Protein AF-A0A8T2PSH5-F1 (afdb_monomer)

Nearest PDB structures (foldseek):
  8de6-assembly1_G  TM=7.123E-01  e=1.899E-10  Homo sapiens
  5fmw-assembly1_A  TM=7.550E-01  e=4.663E-10  Homo sapiens
  8b0h-assembly1_H  TM=7.395E-01  e=8.857E-10  Homo sapiens
  8b0g-assembly1_J  TM=7.488E-01  e=1.302E-09  Homo sapiens
  7nyd-assembly1_G  TM=7.443E-01  e=2.997E-09  Homo sapiens

Radius of gyration: 23.74 Å; Cα contacts (8 Å, |Δi|>4): 280; chains: 1; bounding box: 62×51×56 Å

pLDDT: mean 77.43, std 24.75, range [22.19, 97.19]

Foldseek 3Di:
DDDPDDDQDQDPDPDDPDDPDDDDDDDDDDDDDDDDDDPPDDPVDDPRPFGAGDDDAFDPVLSVQQRCCCGPPVDGDPVSVVVRVVRCVVTPDDPDDDDDDPLVVQDPPDVPSVVSSVVSVVVVVVVCLQQPQLVDFAAPLQWDWGRDPNDIATHEDPQFDDRRSPHGPDPVCVVSNVVRAAAWDKHGKDPWDPQDPQKIKIFIDTHQPPHDPHYYPDDRMDMDGD

Solvent-accessible surface area (backbone atoms only — not comparable to full-atom values): 14186 Å² total; per-residue (Å²): 135,85,81,85,80,81,82,83,59,83,54,87,53,84,74,75,88,67,88,82,73,78,95,69,93,79,82,93,73,92,77,81,84,81,82,83,86,83,88,82,71,90,71,92,74,63,93,68,88,68,64,59,73,69,77,78,53,26,41,71,67,42,40,49,55,47,36,55,39,34,54,76,64,74,55,82,54,69,66,57,51,52,58,27,60,68,29,31,84,83,28,67,61,88,88,77,79,87,86,74,69,74,53,72,72,60,51,82,88,42,88,62,31,68,64,50,32,54,51,46,52,52,53,50,53,51,50,52,64,71,64,37,51,30,83,43,76,42,16,35,58,48,17,46,62,38,56,55,99,90,41,76,44,40,49,47,45,93,61,33,32,65,80,39,16,78,36,66,71,47,85,89,50,59,69,53,67,77,65,38,56,36,41,24,29,53,34,57,68,48,74,70,48,74,75,52,98,53,29,28,43,32,42,38,51,71,37,37,71,98,46,84,83,33,48,55,90,77,77,52,63,48,75,48,80,98

Mean predicted aligned error: 12.9 Å

InterPro domains:
  IPR000884 Thrombospondin type-1 (TSP1) repeat [PS50092] (183-226)
  IPR001862 Membrane attack complex component/perforin/complement C9 [PR00764] (83-102)
  IPR001862 Membrane attack complex component/perforin/complement C9 [PR00764] (113-132)
  IPR001862 Membrane attack complex component/perforin/complement C9 [PR00764] (136-156)
  IPR036383 Thrombospondin type-1 repeat superfamily [SSF82895] (184-226)

Structure (mmCIF, N/CA/C/O backbone):
data_AF-A0A8T2PSH5-F1
#
_entry.id   AF-A0A8T2PSH5-F1
#
loop_
_atom_site.group_PDB
_atom_site.id
_atom_site.type_symbol
_atom_site.label_atom_id
_atom_site.label_alt_id
_atom_site.label_comp_id
_atom_site.label_asym_id
_atom_site.label_entity_id
_atom_site.label_seq_id
_atom_site.pdbx_PDB_ins_code
_atom_site.Cartn_x
_atom_site.Cartn_y
_atom_site.Cartn_z
_atom_site.occupancy
_atom_site.B_iso_or_equiv
_atom_site.auth_seq_id
_atom_site.auth_comp_id
_atom_site.auth_asym_id
_atom_site.auth_atom_id
_atom_site.pdbx_PDB_model_num
ATOM 1 N N . MET A 1 1 ? -18.856 -25.476 -10.461 1.00 31.61 1 MET A N 1
ATOM 2 C CA . MET A 1 1 ? -17.604 -25.520 -11.242 1.00 31.61 1 MET A CA 1
ATOM 3 C C . MET A 1 1 ? -16.916 -24.195 -11.000 1.00 31.61 1 MET A C 1
ATOM 5 O O . MET A 1 1 ? -17.282 -23.210 -11.623 1.00 31.61 1 MET A O 1
ATOM 9 N N . GLU A 1 2 ? -16.045 -24.145 -9.996 1.00 29.17 2 GLU A N 1
ATOM 10 C CA . GLU A 1 2 ? -15.257 -22.950 -9.698 1.00 29.17 2 GLU A CA 1
ATOM 11 C C . GLU A 1 2 ? -14.111 -22.879 -10.703 1.00 29.17 2 GLU A C 1
ATOM 13 O O . GLU A 1 2 ? -13.304 -23.798 -10.828 1.00 29.17 2 GLU A O 1
ATOM 18 N N . THR A 1 3 ? -14.098 -21.816 -11.495 1.00 24.64 3 THR A N 1
ATOM 19 C CA . THR A 1 3 ? -13.016 -21.503 -12.421 1.00 24.64 3 THR A CA 1
ATOM 20 C C . THR A 1 3 ? -11.824 -20.986 -11.627 1.00 24.64 3 THR A C 1
ATOM 22 O O . THR A 1 3 ? -11.850 -19.861 -11.136 1.00 24.64 3 THR A O 1
ATOM 25 N N . THR A 1 4 ? -10.772 -21.796 -11.512 1.00 30.09 4 THR A N 1
ATOM 26 C CA . THR A 1 4 ? -9.470 -21.362 -10.997 1.00 30.09 4 THR A CA 1
ATOM 27 C C . THR A 1 4 ? -8.804 -20.456 -12.032 1.00 30.09 4 THR A C 1
ATOM 29 O O . THR A 1 4 ? -8.180 -20.925 -12.982 1.00 30.09 4 THR A O 1
ATOM 32 N N . THR A 1 5 ? -8.956 -19.144 -11.883 1.00 29.62 5 THR A N 1
ATOM 33 C CA . THR A 1 5 ? -8.171 -18.156 -12.631 1.00 29.62 5 THR A CA 1
ATOM 34 C C . THR A 1 5 ? -6.779 -18.049 -12.016 1.00 29.62 5 THR A C 1
ATOM 36 O O . THR A 1 5 ? -6.631 -17.684 -10.853 1.00 29.62 5 THR A O 1
ATOM 39 N N . VAL A 1 6 ? -5.756 -18.394 -12.799 1.00 34.94 6 VAL A N 1
ATOM 40 C CA . VAL A 1 6 ? -4.342 -18.241 -12.440 1.00 34.94 6 VAL A CA 1
ATOM 41 C C . VAL A 1 6 ? -3.872 -16.899 -12.983 1.00 34.94 6 VAL A C 1
ATOM 43 O O . VAL A 1 6 ? -3.812 -16.714 -14.197 1.00 34.94 6 VAL A O 1
ATOM 46 N N . GLU A 1 7 ? -3.557 -15.956 -12.101 1.00 32.75 7 GLU A N 1
ATOM 47 C CA . GLU A 1 7 ? -3.031 -14.653 -12.500 1.00 32.75 7 GLU A CA 1
ATOM 48 C C . GLU A 1 7 ? -1.497 -14.690 -12.451 1.00 32.75 7 GLU A C 1
ATOM 50 O O . GLU A 1 7 ? -0.887 -14.726 -11.382 1.00 32.75 7 GLU A O 1
ATOM 55 N N . ILE A 1 8 ? -0.854 -14.718 -13.620 1.00 36.84 8 ILE A N 1
ATOM 56 C CA . ILE A 1 8 ? 0.592 -14.501 -13.731 1.00 36.84 8 ILE A CA 1
ATOM 57 C C . ILE A 1 8 ? 0.796 -13.002 -13.907 1.00 36.84 8 ILE A C 1
ATOM 59 O O . ILE A 1 8 ? 0.695 -12.472 -15.013 1.00 36.84 8 ILE A O 1
ATOM 63 N N . SER A 1 9 ? 1.078 -12.304 -12.812 1.00 29.78 9 SER A N 1
ATOM 64 C CA . SER A 1 9 ? 1.466 -10.899 -12.888 1.00 29.78 9 SER A CA 1
ATOM 65 C C . SER A 1 9 ? 2.958 -10.811 -13.222 1.00 29.78 9 SER A C 1
ATOM 67 O O . SER A 1 9 ? 3.818 -10.918 -12.348 1.00 29.78 9 SER A O 1
ATOM 69 N N . LEU A 1 10 ? 3.283 -10.632 -14.505 1.00 29.62 10 LEU A N 1
ATOM 70 C CA . LEU A 1 10 ? 4.614 -10.189 -14.920 1.00 29.62 10 LEU A CA 1
ATOM 71 C C . LEU A 1 10 ? 4.729 -8.693 -14.615 1.00 29.62 10 LEU A C 1
ATOM 73 O O . LEU A 1 10 ? 4.453 -7.842 -15.459 1.00 29.62 10 LEU A O 1
ATOM 77 N N . MET A 1 11 ? 5.105 -8.355 -13.384 1.00 25.30 11 MET A N 1
ATOM 78 C CA . MET A 1 11 ? 5.463 -6.981 -13.056 1.00 25.30 11 MET A CA 1
ATOM 79 C C . MET A 1 11 ? 6.858 -6.681 -13.611 1.00 25.30 11 MET A C 1
ATOM 81 O O . MET A 1 11 ? 7.847 -7.266 -13.182 1.00 25.30 11 MET A O 1
ATOM 85 N N . LYS A 1 12 ? 6.955 -5.718 -14.536 1.00 28.66 12 LYS A N 1
ATOM 86 C CA . LYS A 1 12 ? 8.223 -5.034 -14.822 1.00 28.66 12 LYS A CA 1
ATOM 87 C C . LYS A 1 12 ? 8.563 -4.146 -13.624 1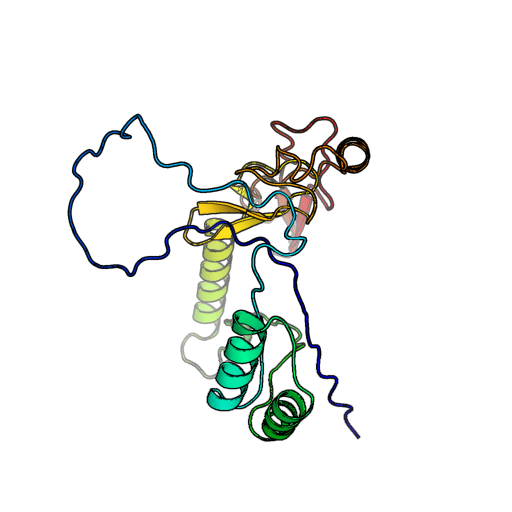.00 28.66 12 LYS A C 1
ATOM 89 O O . LYS A 1 12 ? 8.221 -2.966 -13.605 1.00 28.66 12 LYS A O 1
ATOM 94 N N . MET A 1 13 ? 9.188 -4.719 -12.603 1.00 25.02 13 MET A N 1
ATOM 95 C CA . MET A 1 13 ? 9.777 -3.948 -11.511 1.00 25.02 13 MET A CA 1
ATOM 96 C C . MET A 1 13 ? 11.199 -3.566 -11.905 1.00 25.02 13 MET A C 1
ATOM 98 O O . MET A 1 13 ? 12.044 -4.432 -12.092 1.00 25.02 13 MET A O 1
ATOM 102 N N . SER A 1 14 ? 11.478 -2.266 -12.009 1.00 29.25 14 SER A N 1
ATOM 103 C CA . SER A 1 14 ? 12.853 -1.793 -11.845 1.00 29.25 14 SER A CA 1
ATOM 104 C C . SER A 1 14 ? 13.143 -1.835 -10.354 1.00 29.25 14 SER A C 1
ATOM 106 O O . SER A 1 14 ? 12.721 -0.941 -9.623 1.00 29.25 14 SER A O 1
ATOM 108 N N . VAL A 1 15 ? 13.783 -2.902 -9.889 1.00 30.30 15 VAL A N 1
ATOM 109 C CA . VAL A 1 15 ? 14.272 -2.954 -8.516 1.00 30.30 15 VAL A CA 1
ATOM 110 C C . VAL A 1 15 ? 15.521 -2.081 -8.460 1.00 30.30 15 VAL A C 1
ATOM 112 O O . VAL A 1 15 ? 16.515 -2.333 -9.133 1.00 30.30 15 VAL A O 1
ATOM 115 N N . MET A 1 16 ? 15.457 -1.000 -7.683 1.00 29.41 16 MET A N 1
ATOM 116 C CA . MET A 1 16 ? 16.672 -0.387 -7.160 1.00 29.41 16 MET A CA 1
ATOM 117 C C . M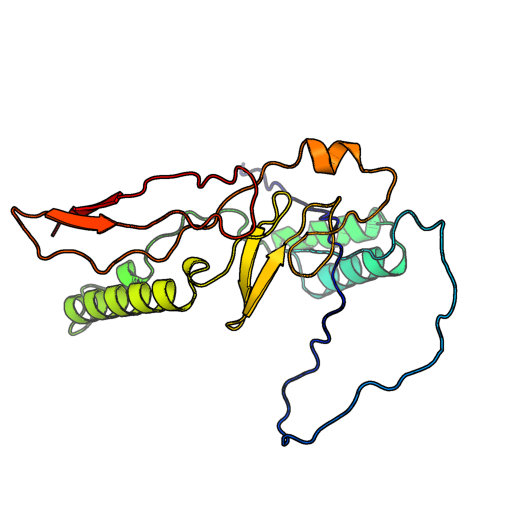ET A 1 16 ? 17.337 -1.446 -6.290 1.00 29.41 16 MET A C 1
ATOM 119 O O . MET A 1 16 ? 16.727 -1.931 -5.339 1.00 29.41 16 MET A O 1
ATOM 123 N N . LYS A 1 17 ? 18.572 -1.811 -6.628 1.00 25.55 17 LYS A N 1
ATOM 124 C CA . LYS A 1 17 ? 19.430 -2.663 -5.811 1.00 25.55 17 LYS A CA 1
ATOM 125 C C . LYS A 1 17 ? 19.714 -1.937 -4.490 1.00 25.55 17 LYS A C 1
ATOM 127 O O . LYS A 1 17 ? 20.722 -1.250 -4.364 1.00 25.55 17 LYS A O 1
ATOM 132 N N . SER A 1 18 ? 18.804 -2.020 -3.521 1.00 29.33 18 SER A N 1
ATOM 133 C CA . SER A 1 18 ? 19.144 -1.768 -2.128 1.00 29.33 18 SER A CA 1
ATOM 134 C C . SER A 1 18 ? 19.703 -3.070 -1.572 1.00 29.33 18 SER A C 1
ATOM 136 O O . SER A 1 18 ? 19.084 -4.130 -1.659 1.00 29.33 18 SER A O 1
ATOM 138 N N . HIS A 1 19 ? 20.932 -2.999 -1.073 1.00 28.28 19 HIS A N 1
ATOM 139 C CA . HIS A 1 19 ? 21.548 -4.072 -0.312 1.00 28.28 19 HIS A CA 1
ATOM 140 C C . HIS A 1 19 ? 20.625 -4.446 0.855 1.00 28.28 19 HIS A C 1
ATOM 142 O O . HIS A 1 19 ? 20.525 -3.708 1.831 1.00 28.28 19 HIS A O 1
ATOM 148 N N . VAL A 1 20 ? 19.947 -5.587 0.749 1.00 28.39 20 VAL A N 1
ATOM 149 C CA . VAL A 1 20 ? 19.346 -6.276 1.893 1.00 28.39 20 VAL A CA 1
ATOM 150 C C . VAL A 1 20 ? 20.314 -7.387 2.265 1.00 28.39 20 VAL A C 1
ATOM 152 O O . VAL A 1 20 ? 20.109 -8.551 1.929 1.00 28.39 20 VAL A O 1
ATOM 155 N N . ASP A 1 21 ? 21.410 -7.000 2.912 1.00 28.38 21 ASP A N 1
ATOM 156 C CA . ASP A 1 21 ? 22.242 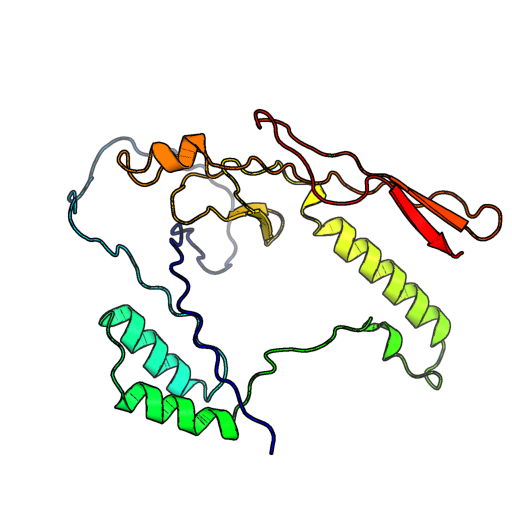-7.957 3.626 1.00 28.38 21 ASP A CA 1
ATOM 157 C C . ASP A 1 21 ? 21.649 -8.201 5.014 1.00 28.38 21 ASP A C 1
ATOM 159 O O . ASP A 1 21 ? 21.118 -7.310 5.680 1.00 28.38 21 ASP A O 1
ATOM 163 N N . HIS A 1 22 ? 21.685 -9.477 5.382 1.00 30.16 22 HIS A N 1
ATOM 164 C CA . HIS A 1 22 ? 21.173 -10.041 6.616 1.00 30.16 22 HIS A CA 1
ATOM 165 C C . HIS A 1 22 ? 21.586 -9.246 7.859 1.00 30.16 22 HIS A C 1
ATOM 167 O O . HIS A 1 22 ? 22.721 -8.800 8.010 1.00 30.16 22 HIS A O 1
ATOM 173 N N . ALA A 1 23 ? 20.644 -9.163 8.794 1.00 27.44 23 ALA A N 1
ATOM 174 C CA . ALA A 1 23 ? 20.876 -8.692 10.142 1.00 27.44 23 ALA A CA 1
ATOM 175 C C . ALA A 1 23 ? 21.906 -9.575 10.868 1.00 27.44 23 ALA A C 1
ATOM 177 O O . ALA A 1 23 ? 21.560 -10.629 11.391 1.00 27.44 23 ALA A O 1
ATOM 178 N N . GLU A 1 24 ? 23.135 -9.085 11.000 1.00 25.83 24 GLU A N 1
ATOM 179 C CA . GLU A 1 24 ? 23.979 -9.369 12.158 1.00 25.83 24 GLU A CA 1
ATOM 180 C C . GLU A 1 24 ? 24.570 -8.060 12.696 1.00 25.83 24 GLU A C 1
ATOM 182 O O . GLU A 1 24 ? 24.988 -7.167 11.963 1.00 25.83 24 GLU A O 1
ATOM 187 N N . ARG A 1 25 ? 24.524 -7.932 14.026 1.00 29.22 25 ARG A N 1
ATOM 188 C CA . ARG A 1 25 ? 25.109 -6.844 14.821 1.00 29.22 25 ARG A CA 1
ATOM 189 C C . ARG A 1 25 ? 26.529 -6.518 14.343 1.00 29.22 25 ARG A C 1
ATOM 191 O O . ARG A 1 25 ? 27.312 -7.448 14.241 1.00 29.22 25 ARG A O 1
ATOM 198 N N . MET A 1 26 ? 26.888 -5.231 14.250 1.00 24.89 26 MET A N 1
ATOM 199 C CA . MET A 1 26 ? 28.039 -4.611 14.945 1.00 24.89 26 MET A CA 1
ATOM 200 C C . MET A 1 26 ? 28.219 -3.130 14.552 1.00 24.89 26 MET A C 1
ATOM 202 O O . MET A 1 26 ? 28.324 -2.779 13.387 1.00 24.89 26 MET A O 1
ATOM 206 N N . THR A 1 27 ? 28.239 -2.290 15.592 1.00 25.56 27 THR A N 1
ATOM 207 C CA . THR A 1 27 ? 29.002 -1.041 15.801 1.00 25.56 27 THR A CA 1
ATOM 208 C C . THR A 1 27 ? 29.239 -0.053 14.650 1.00 25.56 27 THR A C 1
ATOM 210 O O . THR A 1 27 ? 29.965 -0.315 13.699 1.00 25.56 27 THR A O 1
ATOM 213 N N . TRP A 1 28 ? 28.758 1.169 14.888 1.00 27.36 28 TRP A N 1
ATOM 214 C CA . TRP A 1 28 ? 29.121 2.416 14.222 1.00 27.36 28 TRP A CA 1
ATOM 215 C C . TRP A 1 28 ? 30.636 2.611 14.068 1.00 27.36 28 TRP A C 1
ATOM 217 O O . TRP A 1 28 ? 31.347 2.791 15.057 1.00 27.36 28 TRP A O 1
ATOM 227 N N . SER A 1 29 ? 31.104 2.720 12.828 1.00 25.50 29 SER A N 1
ATOM 228 C CA . SER A 1 29 ? 32.322 3.458 12.500 1.00 25.50 29 SER A CA 1
ATOM 229 C C . SER A 1 29 ? 32.256 3.978 11.062 1.00 25.50 29 SER A C 1
ATOM 231 O O . SER A 1 29 ? 32.048 3.245 10.103 1.00 25.50 29 SER A O 1
ATOM 233 N N . TYR A 1 30 ? 32.383 5.301 10.963 1.00 31.14 30 TYR A N 1
ATOM 234 C CA . TYR A 1 30 ? 32.624 6.121 9.780 1.00 31.14 30 TYR A CA 1
ATOM 235 C C . TYR A 1 30 ? 33.225 5.388 8.571 1.00 31.14 30 TYR A C 1
ATOM 237 O O . TYR A 1 30 ? 34.370 4.947 8.639 1.00 31.14 30 TYR A O 1
ATOM 245 N N . LEU A 1 31 ? 32.546 5.429 7.420 1.00 28.48 31 LEU A N 1
ATOM 246 C CA . LEU A 1 31 ? 33.208 5.267 6.125 1.00 28.48 31 LEU A CA 1
ATOM 247 C C . LEU A 1 31 ? 32.783 6.373 5.157 1.00 28.48 31 LEU A C 1
ATOM 249 O O . LEU A 1 31 ? 31.635 6.486 4.737 1.00 28.48 31 LEU A O 1
ATOM 253 N N . LYS A 1 32 ? 33.777 7.216 4.867 1.00 25.73 32 LYS A N 1
ATOM 254 C CA . LYS A 1 32 ? 33.825 8.184 3.775 1.00 25.73 32 LYS A CA 1
ATOM 255 C C . LYS A 1 32 ? 33.563 7.483 2.439 1.00 25.73 32 LYS A C 1
ATOM 257 O O . LYS A 1 32 ? 34.070 6.387 2.214 1.00 25.73 32 LYS A O 1
ATOM 262 N N . TRP A 1 33 ? 32.868 8.173 1.538 1.00 22.19 33 TRP A N 1
ATOM 263 C CA . TRP A 1 33 ? 32.857 7.847 0.112 1.00 22.19 33 TRP A CA 1
ATOM 264 C C . TRP A 1 33 ? 34.289 7.869 -0.453 1.00 22.19 33 TRP A C 1
ATOM 266 O O . TRP A 1 33 ? 34.982 8.867 -0.235 1.00 22.19 33 TRP A O 1
ATOM 276 N N . PRO A 1 34 ? 34.742 6.837 -1.188 1.00 30.09 34 PRO A N 1
ATOM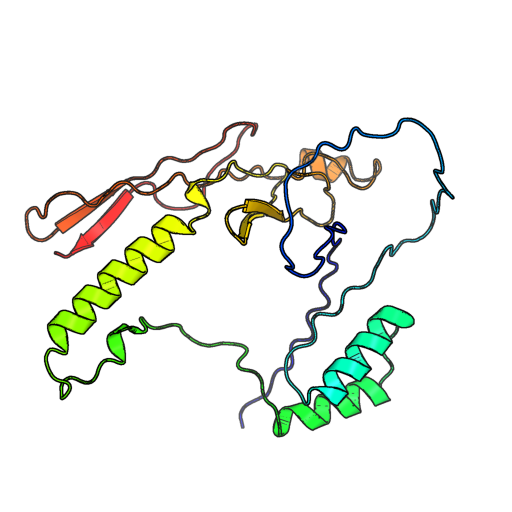 277 C CA . PRO A 1 34 ? 35.914 6.962 -2.031 1.00 30.09 34 PRO A CA 1
ATOM 278 C C . PRO A 1 34 ? 35.518 7.618 -3.357 1.00 30.09 34 PRO A C 1
ATOM 280 O O . PRO A 1 34 ? 34.638 7.147 -4.077 1.00 30.09 34 PRO A O 1
ATOM 283 N N . GLU A 1 35 ? 36.190 8.724 -3.658 1.00 30.23 35 GLU A N 1
ATOM 284 C CA . GLU A 1 35 ? 36.320 9.271 -5.003 1.00 30.23 35 GLU A CA 1
ATOM 285 C C . GLU A 1 35 ? 37.056 8.261 -5.901 1.00 30.23 35 GLU A C 1
ATOM 287 O O . GLU A 1 35 ? 38.063 7.688 -5.489 1.00 30.23 35 GLU A O 1
ATOM 292 N N . GLY A 1 36 ? 36.592 8.104 -7.144 1.00 31.94 36 GLY A N 1
ATOM 293 C CA . GLY A 1 36 ? 37.418 7.596 -8.244 1.00 31.94 36 GLY A CA 1
ATOM 294 C C . GLY A 1 36 ? 37.349 6.094 -8.550 1.00 31.94 36 GLY A C 1
ATOM 295 O O . GLY A 1 36 ? 38.190 5.326 -8.107 1.00 31.94 36 GLY A O 1
ATOM 296 N N . GLN A 1 37 ? 36.439 5.765 -9.477 1.00 30.62 37 GLN A N 1
ATOM 297 C CA . GLN A 1 37 ? 36.710 4.978 -10.694 1.00 30.62 37 GLN A CA 1
ATOM 298 C C . GLN A 1 37 ? 36.748 3.437 -10.615 1.00 30.62 37 GLN A C 1
ATOM 300 O O . GLN A 1 37 ? 37.788 2.836 -10.387 1.00 30.62 37 GLN A O 1
ATOM 305 N N . ASP A 1 38 ? 35.616 2.823 -10.985 1.00 28.16 38 ASP A N 1
ATOM 306 C CA . ASP A 1 38 ? 35.562 1.891 -12.126 1.00 28.16 38 ASP A CA 1
ATOM 307 C C . ASP A 1 38 ? 34.118 1.846 -12.678 1.00 28.16 38 ASP A C 1
ATOM 309 O O . ASP A 1 38 ? 33.269 1.070 -12.239 1.00 28.16 38 ASP A O 1
ATOM 313 N N . MET A 1 39 ? 33.787 2.768 -13.592 1.00 34.06 39 MET A N 1
ATOM 314 C CA . MET A 1 39 ? 32.527 2.727 -14.348 1.00 34.06 39 MET A CA 1
ATOM 315 C C . MET A 1 39 ? 32.727 1.787 -15.536 1.00 34.06 39 MET A C 1
ATOM 317 O O . MET A 1 39 ? 33.068 2.205 -16.641 1.00 34.06 39 MET A O 1
ATOM 321 N N . GLY A 1 40 ? 32.588 0.493 -15.257 1.00 26.36 40 GLY A N 1
ATOM 322 C CA . GLY A 1 40 ? 32.576 -0.559 -16.260 1.00 26.36 40 GLY A CA 1
ATOM 323 C C . GLY A 1 40 ? 31.283 -0.533 -17.073 1.00 26.36 40 GLY A C 1
ATOM 324 O O . GLY A 1 40 ? 30.247 -0.965 -16.586 1.00 26.36 40 GLY A O 1
ATOM 325 N N . MET A 1 41 ? 31.435 -0.077 -18.316 1.00 29.84 41 MET A N 1
ATOM 326 C CA . MET A 1 41 ? 30.625 -0.326 -19.515 1.00 29.84 41 MET A CA 1
ATOM 327 C C . MET A 1 41 ? 29.168 0.156 -19.521 1.00 29.84 41 MET A C 1
ATOM 329 O O . MET A 1 41 ? 28.266 -0.465 -18.963 1.00 29.84 41 MET A O 1
ATOM 333 N N . ASP A 1 42 ? 28.969 1.225 -20.293 1.00 41.34 42 ASP A N 1
ATOM 334 C CA . ASP A 1 42 ? 27.714 1.566 -20.953 1.00 41.34 42 ASP A CA 1
ATOM 335 C C . ASP A 1 42 ? 27.183 0.347 -21.729 1.00 41.34 42 ASP A C 1
ATOM 337 O O . ASP A 1 42 ? 27.791 -0.099 -22.705 1.00 41.34 42 ASP A O 1
ATOM 341 N N . ASP A 1 43 ? 26.038 -0.183 -21.301 1.00 39.03 43 ASP A N 1
ATOM 342 C CA . ASP A 1 43 ? 25.193 -1.077 -22.098 1.00 39.03 43 ASP A CA 1
ATOM 343 C C . ASP A 1 43 ? 23.972 -0.279 -22.579 1.00 39.03 43 ASP A C 1
ATOM 345 O O . ASP A 1 43 ? 22.832 -0.494 -22.164 1.00 39.03 43 ASP A O 1
ATOM 349 N N . ASP A 1 44 ? 24.242 0.710 -23.435 1.00 46.16 44 ASP A N 1
ATOM 350 C CA . ASP A 1 44 ? 23.270 1.599 -24.091 1.00 46.16 44 ASP A CA 1
ATOM 351 C C . ASP A 1 44 ? 22.459 0.860 -25.187 1.00 46.16 44 ASP A C 1
ATOM 353 O O . ASP A 1 44 ? 22.275 1.329 -26.313 1.00 46.16 44 ASP A O 1
ATOM 357 N N . GLY A 1 45 ? 21.957 -0.340 -24.876 1.00 44.19 45 GLY A N 1
ATOM 358 C CA . GLY A 1 45 ? 21.198 -1.160 -25.825 1.00 44.19 45 GLY A CA 1
ATOM 359 C C . GLY A 1 45 ? 20.304 -2.251 -25.234 1.00 44.19 45 GLY A C 1
ATOM 360 O O . GLY A 1 45 ? 19.454 -2.785 -25.954 1.00 44.19 45 GLY A O 1
ATOM 361 N N . ALA A 1 46 ? 20.420 -2.586 -23.947 1.00 41.47 46 ALA A N 1
ATOM 362 C CA . ALA A 1 46 ? 19.560 -3.599 -23.342 1.00 41.47 46 ALA A CA 1
ATOM 363 C C . ALA A 1 46 ? 18.189 -3.021 -22.940 1.00 41.47 46 ALA A C 1
ATOM 365 O O . ALA A 1 46 ? 18.025 -2.372 -21.911 1.00 41.47 46 ALA A O 1
ATOM 366 N N . LEU A 1 47 ? 17.149 -3.339 -23.722 1.00 54.91 47 LEU A N 1
ATOM 367 C CA . LEU A 1 47 ? 15.737 -3.021 -23.424 1.00 54.91 47 LEU A CA 1
ATOM 368 C C . LEU A 1 47 ? 15.221 -3.621 -22.093 1.00 54.91 47 LEU A C 1
ATOM 370 O O . LEU A 1 47 ? 14.130 -3.267 -21.636 1.00 54.91 47 LEU A O 1
ATOM 374 N N . ILE A 1 48 ? 15.961 -4.555 -21.486 1.00 57.41 48 ILE A N 1
ATOM 375 C CA . ILE A 1 48 ? 15.637 -5.203 -20.213 1.00 57.41 48 ILE A CA 1
ATOM 376 C C . ILE A 1 48 ? 16.914 -5.269 -19.371 1.00 57.41 48 ILE A C 1
ATOM 378 O O . ILE A 1 48 ? 17.799 -6.064 -19.663 1.00 57.41 48 ILE A O 1
ATOM 382 N N . HIS A 1 49 ? 16.979 -4.456 -18.315 1.00 56.47 49 HIS A N 1
ATOM 383 C CA . HIS A 1 49 ? 18.099 -4.466 -17.367 1.00 56.47 49 HIS A CA 1
ATOM 384 C C . HIS A 1 49 ? 18.054 -5.651 -16.391 1.00 56.47 49 HIS A C 1
ATOM 386 O O . HIS A 1 49 ? 19.094 -6.200 -16.051 1.00 56.47 49 HIS A O 1
ATOM 392 N N . GLU A 1 50 ? 16.862 -6.036 -15.921 1.00 63.09 50 GLU A N 1
ATOM 393 C CA . GLU A 1 50 ? 16.673 -7.102 -14.930 1.00 63.09 50 GLU A CA 1
ATOM 394 C C . GLU A 1 50 ? 15.233 -7.636 -15.002 1.00 63.09 50 GLU A C 1
ATOM 396 O O . GLU A 1 50 ? 14.290 -6.870 -15.234 1.00 63.09 50 GLU A O 1
ATOM 401 N N . VAL A 1 51 ? 15.052 -8.947 -14.819 1.00 66.12 51 VAL A N 1
ATOM 402 C CA . VAL A 1 51 ? 13.732 -9.589 -14.757 1.00 66.12 51 VAL A CA 1
ATOM 403 C C . VAL A 1 51 ? 13.509 -10.100 -13.341 1.00 66.12 51 VAL A C 1
ATOM 405 O O . VAL A 1 51 ? 14.207 -11.002 -12.898 1.00 66.12 51 VAL A O 1
ATOM 408 N N . VAL A 1 52 ? 12.506 -9.558 -12.650 1.00 68.56 52 VAL A N 1
ATOM 409 C CA . VAL A 1 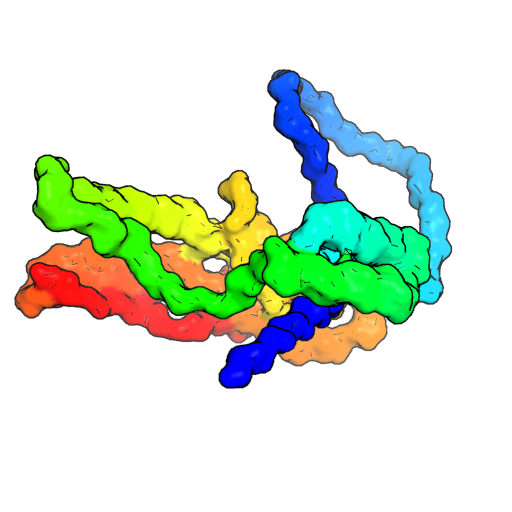52 ? 12.127 -9.992 -11.298 1.00 68.56 52 VAL A CA 1
ATOM 410 C C . VAL A 1 52 ? 10.819 -10.771 -11.369 1.00 68.56 52 VAL A C 1
ATOM 412 O O . VAL A 1 52 ? 9.792 -10.248 -11.805 1.00 68.56 52 VAL A O 1
ATOM 415 N N . ALA A 1 53 ? 10.844 -12.034 -10.943 1.00 76.06 53 ALA A N 1
ATOM 416 C CA . ALA A 1 53 ? 9.696 -12.927 -11.040 1.00 76.06 53 ALA A CA 1
ATOM 417 C C . ALA A 1 53 ? 8.903 -13.008 -9.722 1.00 76.06 53 ALA A C 1
ATOM 419 O O . ALA A 1 53 ? 9.318 -13.646 -8.749 1.00 76.06 53 ALA A O 1
ATOM 420 N N . SER A 1 54 ? 7.690 -12.442 -9.698 1.00 81.38 54 SER A N 1
ATOM 421 C CA . SER A 1 54 ? 6.729 -12.672 -8.608 1.00 81.38 54 SER A CA 1
ATOM 422 C C . SER A 1 54 ? 5.808 -13.848 -8.943 1.00 81.38 54 SER A C 1
ATOM 424 O O . SER A 1 54 ? 4.725 -13.681 -9.494 1.00 81.38 54 SER A O 1
ATOM 426 N N . VAL A 1 55 ? 6.248 -15.063 -8.617 1.00 85.81 55 VAL A N 1
ATOM 427 C CA . VAL A 1 55 ? 5.432 -16.285 -8.735 1.00 85.81 55 VAL A CA 1
ATOM 428 C C . VAL A 1 55 ? 4.819 -16.604 -7.372 1.00 85.81 55 VAL A C 1
ATOM 430 O O . VAL A 1 55 ? 5.551 -16.707 -6.383 1.00 85.81 55 VAL A O 1
ATOM 433 N N . ARG A 1 56 ? 3.491 -16.763 -7.314 1.00 87.19 56 ARG A N 1
ATOM 434 C CA . ARG A 1 56 ? 2.744 -17.094 -6.091 1.00 87.19 56 ARG A CA 1
ATOM 435 C C . ARG A 1 56 ? 1.828 -18.297 -6.328 1.00 87.19 56 ARG A C 1
ATOM 437 O O . ARG A 1 56 ? 1.219 -18.401 -7.387 1.00 87.19 56 ARG A O 1
ATOM 444 N N . GLY A 1 57 ? 1.697 -19.157 -5.318 1.00 88.19 57 GLY A N 1
ATOM 445 C CA . GLY A 1 57 ? 0.949 -20.414 -5.419 1.00 88.19 57 GLY A CA 1
ATOM 446 C C . GLY A 1 57 ? 1.728 -21.515 -6.139 1.00 88.19 57 GLY A C 1
ATOM 447 O O . GLY A 1 57 ? 2.633 -21.245 -6.929 1.00 88.19 57 GLY A O 1
ATOM 448 N N . GLY A 1 58 ? 1.379 -22.764 -5.849 1.00 93.44 58 GLY A N 1
ATOM 449 C CA . GLY A 1 58 ? 2.097 -23.949 -6.304 1.00 93.44 58 GLY A CA 1
ATOM 450 C C . GLY A 1 58 ? 3.118 -24.448 -5.283 1.00 93.44 58 GLY A C 1
ATOM 451 O O . GLY A 1 58 ? 3.344 -23.836 -4.239 1.00 93.44 58 GLY A O 1
ATOM 452 N N . LEU A 1 59 ? 3.717 -25.601 -5.574 1.00 94.38 59 LEU A N 1
ATOM 453 C CA . LEU A 1 59 ? 4.723 -26.191 -4.691 1.00 94.38 59 LEU A CA 1
ATOM 454 C C . LEU A 1 59 ? 6.024 -25.368 -4.715 1.00 94.38 59 LEU A C 1
ATOM 456 O O . LEU A 1 59 ? 6.407 -24.897 -5.794 1.00 94.38 59 LEU A O 1
ATOM 460 N N . PRO A 1 60 ? 6.723 -25.205 -3.572 1.00 92.94 60 PRO A N 1
ATOM 461 C CA . PRO A 1 60 ? 7.926 -24.376 -3.476 1.00 92.94 60 PRO A CA 1
ATOM 462 C C . PRO A 1 60 ? 8.994 -24.695 -4.528 1.00 92.94 60 PRO A C 1
ATOM 464 O O . PRO A 1 60 ? 9.595 -23.782 -5.088 1.00 92.94 60 PRO A O 1
ATOM 467 N N . GLU A 1 61 ? 9.189 -25.972 -4.858 1.00 93.69 61 GLU A N 1
ATOM 468 C CA . GLU A 1 61 ? 10.180 -26.424 -5.839 1.00 93.69 61 GLU A CA 1
ATOM 469 C C . GLU A 1 61 ? 9.800 -26.001 -7.260 1.00 93.69 61 GLU A C 1
ATOM 471 O O . GLU A 1 61 ? 10.648 -25.564 -8.038 1.00 93.69 61 GLU A O 1
ATOM 476 N N . ALA A 1 62 ? 8.512 -26.090 -7.599 1.00 92.19 62 ALA A N 1
ATOM 477 C CA . ALA A 1 62 ? 8.009 -25.670 -8.900 1.00 92.19 62 ALA A CA 1
ATOM 478 C C . ALA A 1 62 ? 8.038 -24.142 -9.047 1.00 92.19 62 ALA A C 1
ATOM 480 O O . ALA A 1 62 ? 8.371 -23.637 -10.118 1.00 92.19 62 ALA A O 1
ATOM 481 N N . ILE A 1 63 ? 7.747 -23.408 -7.965 1.00 91.44 63 ILE A N 1
ATOM 482 C CA . ILE A 1 63 ? 7.904 -21.949 -7.904 1.00 91.44 63 ILE A CA 1
ATOM 483 C C . ILE A 1 63 ? 9.369 -21.569 -8.121 1.00 91.44 63 ILE A C 1
ATOM 485 O O . ILE A 1 63 ? 9.651 -20.694 -8.937 1.00 91.44 63 ILE A O 1
ATOM 489 N N . ALA A 1 64 ? 10.296 -22.213 -7.408 1.00 91.38 64 ALA A N 1
ATOM 490 C CA . ALA A 1 64 ? 11.724 -21.941 -7.528 1.00 91.38 64 ALA A CA 1
ATOM 491 C C . ALA A 1 64 ? 12.222 -22.213 -8.953 1.00 91.38 64 ALA A C 1
ATOM 493 O O . ALA A 1 64 ? 12.835 -21.338 -9.557 1.00 91.38 64 ALA A O 1
ATOM 494 N N . ALA A 1 65 ? 11.872 -23.367 -9.533 1.00 90.19 65 ALA A N 1
ATOM 495 C CA . ALA A 1 65 ? 12.226 -23.701 -10.911 1.00 90.19 65 ALA A CA 1
ATOM 496 C C . ALA A 1 65 ? 11.694 -22.665 -11.915 1.00 90.19 65 ALA A C 1
ATOM 498 O O . ALA A 1 65 ? 12.424 -22.249 -12.816 1.00 90.19 65 ALA A O 1
ATOM 499 N N . LEU A 1 66 ? 10.446 -22.215 -11.738 1.00 89.62 66 LEU A N 1
ATOM 500 C CA . LEU A 1 66 ? 9.838 -21.203 -12.598 1.00 89.62 66 LEU A CA 1
ATOM 501 C C . LEU A 1 66 ? 10.550 -19.848 -12.464 1.00 89.62 66 LEU A C 1
ATOM 503 O O . LEU A 1 66 ? 10.907 -19.254 -13.478 1.00 89.62 66 LEU A O 1
ATOM 507 N N . LYS A 1 67 ? 10.813 -19.385 -11.234 1.00 88.38 67 LYS A N 1
ATOM 508 C CA . LYS A 1 67 ? 11.536 -18.129 -10.965 1.00 88.38 67 LYS A CA 1
ATOM 509 C C . LYS A 1 67 ? 12.943 -18.145 -11.549 1.00 88.38 67 LYS A C 1
ATOM 511 O O . LYS A 1 67 ? 13.265 -17.282 -12.356 1.00 88.38 67 LYS A O 1
ATOM 516 N N . THR A 1 68 ? 13.730 -19.17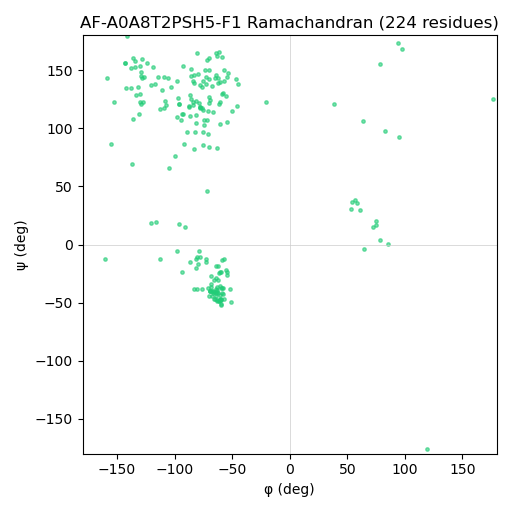6 -11.240 1.00 87.19 68 THR A N 1
ATOM 517 C CA . THR A 1 68 ? 15.098 -19.326 -11.752 1.00 87.19 68 THR A CA 1
ATOM 518 C C . THR A 1 68 ? 15.129 -19.355 -13.278 1.00 87.19 68 THR A C 1
ATOM 520 O O . THR A 1 68 ? 16.029 -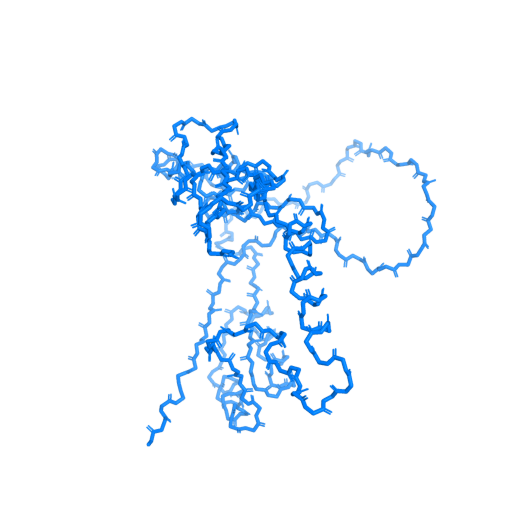18.786 -13.892 1.00 87.19 68 THR A O 1
ATOM 523 N N . LYS A 1 69 ? 14.142 -19.987 -13.926 1.00 85.31 69 LYS A N 1
ATOM 524 C CA . LYS A 1 69 ? 14.061 -20.003 -15.390 1.00 85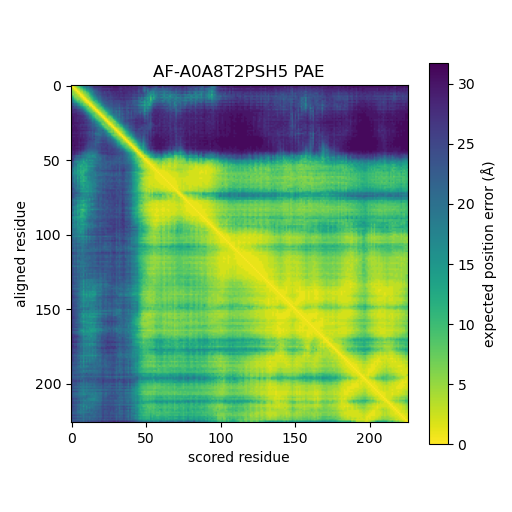.31 69 LYS A CA 1
ATOM 525 C C . LYS A 1 69 ? 13.818 -18.604 -15.960 1.00 85.31 69 LYS A C 1
ATOM 527 O O . LYS A 1 69 ? 14.511 -18.211 -16.900 1.00 85.31 69 LYS A O 1
ATOM 532 N N . ILE A 1 70 ? 12.869 -17.865 -15.384 1.00 83.75 70 ILE A N 1
ATOM 533 C CA . ILE A 1 70 ? 12.539 -16.493 -15.790 1.00 83.75 70 ILE A CA 1
ATOM 534 C C . ILE A 1 70 ? 13.746 -15.569 -15.594 1.00 83.75 70 ILE A C 1
ATOM 536 O O . ILE A 1 70 ? 14.102 -14.842 -16.514 1.00 83.75 70 ILE A O 1
ATOM 540 N N . GLU A 1 71 ? 14.384 -15.623 -14.427 1.00 81.31 71 GLU A N 1
ATOM 541 C CA . GLU A 1 71 ? 15.500 -14.744 -14.061 1.00 81.31 71 GLU A CA 1
ATOM 542 C C . GLU A 1 71 ? 16.744 -15.013 -14.921 1.00 81.31 71 GLU A C 1
ATOM 544 O O . GLU A 1 71 ? 17.367 -14.075 -15.408 1.00 81.31 71 GLU A O 1
ATOM 549 N N . ASN A 1 72 ? 17.072 -16.284 -15.186 1.00 80.44 72 ASN A N 1
ATOM 550 C CA . ASN A 1 72 ? 18.287 -16.635 -15.930 1.00 80.44 72 ASN A CA 1
ATOM 551 C C . ASN A 1 72 ? 18.150 -16.492 -17.446 1.00 80.44 72 ASN A C 1
ATOM 553 O O . ASN A 1 72 ? 19.120 -16.168 -18.125 1.00 80.44 72 ASN A O 1
ATOM 557 N N . THR A 1 73 ? 16.986 -16.841 -18.002 1.00 74.81 73 THR A N 1
ATOM 558 C CA . THR A 1 73 ? 16.822 -16.940 -19.464 1.00 74.81 73 THR A CA 1
ATOM 559 C C . THR A 1 73 ? 15.897 -15.882 -20.043 1.00 74.81 73 THR A C 1
ATOM 561 O O . THR A 1 73 ? 15.833 -15.749 -21.261 1.00 74.81 73 THR A O 1
ATOM 564 N N . GLY A 1 74 ? 15.146 -15.157 -19.206 1.00 70.38 74 GLY A N 1
ATOM 565 C CA . GLY A 1 74 ? 14.131 -14.191 -19.638 1.00 70.38 74 GLY A CA 1
ATOM 566 C C . GLY A 1 74 ? 12.947 -14.808 -20.394 1.00 70.38 74 GLY A C 1
ATOM 567 O O . GLY A 1 74 ? 12.001 -14.101 -20.736 1.00 70.38 74 GLY A O 1
ATOM 568 N N . VAL A 1 75 ? 12.974 -16.120 -20.655 1.00 73.94 75 VAL A N 1
ATOM 569 C CA . VAL A 1 75 ? 12.015 -16.840 -21.494 1.00 73.94 75 VAL A CA 1
ATOM 570 C C . VAL A 1 75 ? 11.469 -18.036 -20.723 1.00 73.94 75 VAL A C 1
ATOM 572 O O . VAL A 1 75 ? 12.203 -18.924 -20.290 1.00 73.94 75 VAL A O 1
ATOM 575 N N . MET A 1 76 ? 10.149 -18.069 -20.570 1.00 80.75 76 MET A N 1
ATOM 576 C CA . MET A 1 76 ? 9.440 -19.173 -19.933 1.00 80.75 76 MET A CA 1
ATOM 577 C C . MET A 1 76 ? 9.147 -20.274 -20.954 1.00 80.75 76 MET A C 1
ATOM 579 O O . MET A 1 76 ? 8.511 -20.017 -21.975 1.00 80.75 76 MET A O 1
ATOM 583 N N . ASP A 1 77 ? 9.575 -21.504 -20.671 1.00 84.31 77 ASP A N 1
ATOM 584 C CA . ASP A 1 77 ? 9.182 -22.664 -21.467 1.00 84.31 77 ASP A CA 1
ATOM 585 C C . ASP A 1 77 ? 7.839 -23.242 -20.991 1.00 84.31 77 ASP A C 1
ATOM 587 O O . ASP A 1 77 ? 7.513 -23.241 -19.798 1.00 84.31 77 ASP A O 1
ATOM 591 N N . VAL A 1 78 ? 7.052 -23.733 -21.953 1.00 89.62 78 VAL A N 1
ATOM 592 C CA . VAL A 1 78 ? 5.697 -24.250 -21.715 1.00 89.62 78 VAL A CA 1
ATOM 593 C C . VAL A 1 78 ? 5.717 -25.438 -20.754 1.00 89.62 78 VAL A C 1
ATOM 595 O O . VAL A 1 78 ? 4.826 -25.553 -19.917 1.00 89.62 78 VAL A O 1
ATOM 598 N N . ASP A 1 79 ? 6.738 -26.293 -20.813 1.00 91.69 79 ASP A N 1
ATOM 599 C CA . ASP A 1 79 ? 6.817 -27.484 -19.968 1.00 91.69 79 ASP A CA 1
ATOM 600 C C . ASP A 1 79 ? 7.010 -27.125 -18.492 1.00 91.69 79 ASP A C 1
ATOM 602 O O . ASP A 1 79 ? 6.333 -27.683 -17.626 1.00 91.69 79 ASP A O 1
ATOM 606 N N . THR A 1 80 ? 7.895 -26.175 -18.189 1.00 89.62 80 THR A N 1
ATOM 607 C CA . THR A 1 80 ? 8.118 -25.652 -16.835 1.00 89.62 80 THR A CA 1
ATOM 608 C C . THR A 1 80 ? 6.872 -24.941 -16.318 1.00 89.62 80 THR A C 1
ATOM 610 O O . THR A 1 80 ? 6.459 -25.182 -15.181 1.00 89.62 80 THR A O 1
ATOM 613 N N . TYR A 1 81 ? 6.211 -24.147 -17.165 1.00 90.94 81 TYR A N 1
ATOM 614 C CA . TYR A 1 81 ? 4.938 -23.515 -16.822 1.00 90.94 81 TYR A CA 1
ATOM 615 C C . TYR A 1 81 ? 3.853 -24.544 -16.476 1.00 90.94 81 TYR A C 1
ATOM 617 O O . TYR A 1 81 ? 3.234 -24.471 -15.415 1.00 90.94 81 TYR A O 1
ATOM 625 N N . VAL A 1 82 ? 3.647 -25.545 -17.335 1.00 94.19 82 VAL A N 1
ATOM 626 C CA . VAL A 1 82 ? 2.639 -26.596 -17.139 1.00 94.19 82 VAL A CA 1
ATOM 627 C C . VAL A 1 82 ? 2.956 -27.442 -15.908 1.00 94.19 82 VAL A C 1
ATOM 629 O O . VAL A 1 82 ? 2.041 -27.809 -15.168 1.00 94.19 82 VAL A O 1
ATOM 632 N N . LYS A 1 83 ? 4.235 -27.746 -15.651 1.00 93.81 83 LYS A N 1
ATOM 633 C CA . LYS A 1 83 ? 4.663 -28.446 -14.430 1.00 93.81 83 LYS A CA 1
ATOM 634 C C . LYS A 1 83 ? 4.277 -27.661 -13.183 1.00 93.81 83 LYS A C 1
ATOM 636 O O . LYS A 1 83 ? 3.684 -28.251 -12.287 1.00 93.81 83 LYS A O 1
ATOM 641 N N . TRP A 1 84 ? 4.543 -26.355 -13.144 1.00 94.50 84 TRP A N 1
ATOM 642 C CA . TRP A 1 84 ? 4.112 -25.497 -12.041 1.00 94.50 84 TRP A CA 1
ATOM 643 C C . TRP A 1 84 ? 2.587 -25.417 -11.928 1.00 94.50 84 TRP A C 1
ATOM 645 O O . TRP A 1 84 ? 2.049 -25.659 -10.847 1.00 94.50 84 TRP A O 1
ATOM 655 N N . ALA A 1 85 ? 1.876 -25.183 -13.032 1.00 94.25 85 ALA A N 1
ATOM 656 C CA . ALA A 1 85 ? 0.421 -25.050 -13.038 1.00 94.25 85 ALA A CA 1
ATOM 657 C C . ALA A 1 85 ? -0.282 -26.306 -12.491 1.00 94.25 85 ALA A C 1
ATOM 659 O O . ALA A 1 85 ? -1.246 -26.201 -11.735 1.00 94.25 85 ALA A O 1
ATOM 660 N N . LYS A 1 86 ? 0.246 -27.504 -12.783 1.00 95.25 86 LYS A N 1
ATOM 661 C CA . LYS A 1 86 ? -0.253 -28.772 -12.218 1.00 95.25 86 LYS A CA 1
ATOM 662 C C . LYS A 1 86 ? -0.151 -28.843 -10.690 1.00 95.25 86 LYS A C 1
ATOM 664 O O . LYS A 1 86 ? -0.916 -29.578 -10.075 1.00 95.25 86 LYS A O 1
ATOM 669 N N . THR A 1 87 ? 0.758 -28.090 -10.067 1.00 95.50 87 THR A N 1
ATOM 670 C CA . THR A 1 87 ? 0.916 -28.073 -8.603 1.00 95.50 87 THR A CA 1
ATOM 671 C C . THR A 1 87 ? -0.111 -27.200 -7.885 1.00 95.50 87 THR A C 1
ATOM 673 O O . THR A 1 87 ? -0.314 -27.379 -6.686 1.00 95.50 87 THR A O 1
ATOM 676 N N . LEU A 1 88 ? -0.804 -26.304 -8.598 1.00 93.06 88 LEU A N 1
ATOM 677 C CA . LEU A 1 88 ? -1.754 -25.358 -8.001 1.00 93.06 88 LEU A CA 1
ATOM 678 C C . LEU A 1 88 ? -2.939 -26.046 -7.318 1.00 93.06 88 LEU A C 1
ATOM 680 O O . LEU A 1 88 ? -3.439 -25.535 -6.324 1.00 93.06 88 LEU A O 1
ATOM 684 N N . GLY A 1 89 ? -3.359 -27.218 -7.807 1.00 90.94 89 GLY A N 1
ATOM 685 C CA . GLY A 1 89 ? -4.413 -28.002 -7.157 1.00 90.94 89 GLY A CA 1
ATOM 686 C C . GLY A 1 89 ? -4.014 -28.528 -5.774 1.00 90.94 89 GLY A C 1
ATOM 687 O O . GLY A 1 89 ? -4.862 -28.641 -4.897 1.00 90.94 89 GLY A O 1
ATOM 688 N N . ASN A 1 90 ? -2.723 -28.802 -5.563 1.00 92.50 90 ASN A N 1
ATOM 689 C CA . ASN A 1 90 ? -2.198 -29.327 -4.298 1.00 92.50 90 ASN A CA 1
ATOM 690 C C . ASN A 1 90 ? -1.693 -28.219 -3.361 1.00 92.50 90 ASN A C 1
ATOM 692 O O . ASN A 1 90 ? -1.608 -28.427 -2.154 1.00 92.50 90 ASN A O 1
ATOM 696 N N . ALA A 1 91 ? -1.337 -27.060 -3.914 1.00 92.75 91 ALA A N 1
ATOM 697 C CA . ALA A 1 91 ? -0.833 -25.903 -3.184 1.00 92.75 91 ALA A CA 1
ATOM 698 C C . ALA A 1 91 ? -1.481 -24.611 -3.722 1.00 92.75 91 ALA A C 1
ATOM 700 O O . ALA A 1 91 ? -0.818 -23.816 -4.400 1.00 92.75 91 ALA A O 1
ATOM 701 N N . PRO A 1 92 ? -2.788 -24.410 -3.478 1.00 90.56 92 PRO A N 1
ATOM 702 C CA . PRO A 1 92 ? -3.492 -23.227 -3.951 1.00 90.56 92 PRO A CA 1
ATOM 703 C C . PRO A 1 92 ? -3.042 -21.968 -3.202 1.00 90.56 92 PRO A C 1
ATOM 705 O O . PRO A 1 92 ? -2.517 -22.026 -2.089 1.00 90.56 92 PRO A O 1
ATOM 708 N N . LEU A 1 93 ? -3.297 -20.810 -3.810 1.00 88.62 93 LEU A N 1
ATOM 709 C CA . LEU A 1 93 ? -3.110 -19.501 -3.192 1.00 88.62 93 LEU A CA 1
ATOM 710 C C . LEU A 1 93 ? -4.454 -18.786 -3.083 1.00 88.62 93 LEU A C 1
ATOM 712 O O . LEU A 1 93 ? -5.233 -18.764 -4.034 1.00 88.62 93 LEU A O 1
ATOM 716 N N . LEU A 1 94 ? -4.685 -18.135 -1.947 1.00 86.94 94 LEU A N 1
ATOM 717 C CA . LEU A 1 94 ? -5.789 -17.200 -1.787 1.00 86.94 94 LEU A CA 1
ATOM 718 C C . LEU A 1 94 ? -5.458 -15.893 -2.528 1.00 86.94 94 LEU A C 1
ATOM 720 O O . LEU A 1 94 ? -4.641 -15.105 -2.058 1.00 86.94 94 LEU A O 1
ATOM 724 N N . ILE A 1 95 ? -6.048 -15.690 -3.712 1.00 84.94 95 ILE A N 1
ATOM 725 C CA . ILE A 1 95 ? -5.820 -14.489 -4.545 1.00 84.94 95 ILE A CA 1
ATOM 726 C C . ILE A 1 95 ? -6.715 -13.333 -4.086 1.00 84.94 95 ILE A C 1
ATOM 728 O O . ILE A 1 95 ? -6.287 -12.180 -4.033 1.00 84.94 95 ILE A O 1
ATOM 732 N N . HIS A 1 96 ? -7.955 -13.650 -3.712 1.00 86.69 96 HIS A N 1
ATOM 733 C CA . HIS A 1 96 ? -8.932 -12.680 -3.247 1.00 86.69 96 HIS A CA 1
ATOM 734 C C . HIS A 1 96 ? -9.549 -13.147 -1.938 1.00 86.69 96 HIS A C 1
ATOM 736 O O . HIS A 1 96 ? -10.038 -14.269 -1.823 1.00 86.69 96 HIS A O 1
ATOM 742 N N . SER A 1 97 ? -9.543 -12.255 -0.958 1.00 88.38 97 SER A N 1
ATOM 743 C CA . SER A 1 97 ? -10.213 -12.439 0.319 1.00 88.38 97 SER A CA 1
ATOM 744 C C . SER A 1 97 ? -10.794 -11.110 0.748 1.00 88.38 97 SER A C 1
ATOM 746 O O . SER A 1 97 ? -10.106 -10.090 0.685 1.00 88.38 97 SER A O 1
ATOM 748 N N . GLN A 1 98 ? -12.037 -11.119 1.208 1.00 90.75 98 GLN A N 1
ATOM 749 C CA . GLN A 1 98 ? -12.612 -9.954 1.854 1.00 90.75 98 GLN A CA 1
ATOM 750 C C . GLN A 1 98 ? -12.064 -9.880 3.287 1.00 90.75 98 GLN A C 1
ATOM 752 O O . GLN A 1 98 ? -12.251 -10.833 4.044 1.00 90.75 98 GLN A O 1
ATOM 757 N N . PRO A 1 99 ? -11.337 -8.812 3.660 1.00 89.00 99 PRO A N 1
ATOM 758 C CA . PRO A 1 99 ? -10.773 -8.707 4.995 1.00 89.00 99 PRO A CA 1
ATOM 759 C C . PRO A 1 99 ? -11.861 -8.367 6.018 1.00 89.00 99 PRO A C 1
ATOM 761 O O . PRO A 1 99 ? -12.717 -7.518 5.774 1.00 89.00 99 PRO A O 1
ATOM 764 N N . GLU A 1 100 ? -11.768 -8.984 7.192 1.00 90.81 100 GLU A N 1
ATOM 765 C CA . GLU A 1 100 ? -12.528 -8.619 8.386 1.00 90.81 100 GLU A CA 1
ATOM 766 C C . GLU A 1 100 ? -11.566 -8.325 9.542 1.00 90.81 100 GLU A C 1
ATOM 768 O O . GLU A 1 100 ? -10.427 -8.798 9.557 1.00 90.81 100 GLU A O 1
ATOM 773 N N . GLY A 1 101 ? -12.022 -7.529 10.513 1.00 91.62 101 GLY A N 1
ATOM 774 C CA . GLY A 1 101 ? -11.246 -7.227 11.713 1.00 91.62 101 GLY A CA 1
ATOM 775 C C . GLY A 1 101 ? -10.928 -8.503 12.489 1.00 91.62 101 GLY A C 1
ATOM 776 O O . GLY A 1 101 ? -11.835 -9.234 12.894 1.00 91.62 101 GLY A O 1
ATOM 777 N N . ILE A 1 102 ? -9.640 -8.773 12.710 1.00 92.56 102 ILE A N 1
ATOM 778 C CA . ILE A 1 102 ? -9.175 -9.981 13.404 1.00 92.56 102 ILE A CA 1
ATOM 779 C C . ILE A 1 102 ? -9.724 -10.074 14.839 1.00 92.56 102 ILE A C 1
ATOM 781 O O . ILE A 1 102 ? -9.888 -11.165 15.380 1.00 92.56 102 ILE A O 1
ATOM 785 N N . GLU A 1 103 ? -10.092 -8.944 15.446 1.00 93.62 103 GLU A N 1
ATOM 786 C CA . GLU A 1 103 ? -10.743 -8.874 16.752 1.00 93.62 103 GLU A CA 1
ATOM 787 C C . GLU A 1 103 ? -12.136 -9.513 16.794 1.00 93.62 103 GLU A C 1
ATOM 789 O O . GLU A 1 103 ? -12.620 -9.856 17.874 1.00 93.62 103 GLU A O 1
ATOM 794 N N . ASN A 1 104 ? -12.781 -9.724 15.643 1.00 92.62 104 ASN A N 1
ATOM 795 C CA . ASN A 1 104 ? -14.049 -10.449 15.570 1.00 92.62 104 ASN A CA 1
ATOM 796 C C . ASN A 1 104 ? -13.887 -11.959 15.782 1.00 92.62 104 ASN A C 1
ATOM 798 O O . ASN A 1 104 ? -14.873 -12.631 16.072 1.00 92.62 104 ASN A O 1
ATOM 802 N N . LEU A 1 105 ? -12.661 -12.488 15.707 1.00 95.38 105 LEU A N 1
ATOM 803 C CA . LEU A 1 105 ? -12.382 -13.903 15.957 1.00 95.38 105 LEU A CA 1
ATOM 804 C C . LEU A 1 105 ? -12.323 -14.256 17.453 1.00 95.38 105 LEU A C 1
ATOM 806 O O . LEU A 1 105 ? -12.197 -15.432 17.787 1.00 95.38 105 LEU A O 1
ATOM 810 N N . ILE A 1 106 ? -12.400 -13.275 18.363 1.00 95.62 106 ILE A N 1
ATOM 811 C CA . ILE A 1 106 ? -12.374 -13.521 19.812 1.00 95.62 106 ILE A CA 1
ATOM 812 C C . ILE A 1 106 ? -13.698 -14.184 20.236 1.00 95.62 106 ILE A C 1
ATOM 814 O O . ILE A 1 106 ? -14.747 -13.540 20.162 1.00 95.62 106 ILE A O 1
ATOM 818 N N . PRO A 1 107 ? -13.686 -15.444 20.719 1.00 96.00 107 PRO A N 1
ATOM 819 C CA . PRO A 1 107 ? -14.910 -16.141 21.096 1.00 96.00 107 PRO A CA 1
ATOM 820 C C . PRO A 1 107 ? -15.571 -15.501 22.316 1.00 96.00 107 PRO A C 1
ATOM 822 O O . PRO A 1 107 ? -14.907 -15.255 23.324 1.00 96.00 107 PRO A O 1
ATOM 825 N N . LEU A 1 108 ? -16.897 -15.339 22.276 1.00 93.94 108 LEU A N 1
ATOM 826 C CA . LEU A 1 108 ? -17.685 -14.800 23.396 1.00 93.94 108 LEU A CA 1
ATOM 827 C C . LEU A 1 108 ? -17.576 -15.646 24.677 1.00 93.94 108 LEU A C 1
ATOM 829 O O . LEU A 1 108 ? -17.778 -15.144 25.777 1.00 93.94 108 LEU A O 1
ATOM 833 N N . THR A 1 109 ? -17.237 -16.930 24.545 1.00 96.38 109 THR A N 1
ATOM 834 C CA . THR A 1 109 ? -17.044 -17.865 25.664 1.00 96.38 109 THR A CA 1
ATOM 835 C C . THR A 1 109 ? -15.697 -17.701 26.370 1.00 96.38 109 THR A C 1
ATOM 837 O O . THR A 1 109 ? -15.483 -18.282 27.434 1.00 96.38 109 THR A O 1
ATOM 840 N N . MET A 1 110 ? -14.768 -16.926 25.802 1.00 96.25 110 MET A N 1
ATOM 841 C CA . MET A 1 110 ? -13.468 -16.670 26.410 1.00 96.25 110 MET A CA 1
ATOM 842 C C . MET A 1 110 ? -13.611 -15.722 27.609 1.00 96.25 110 MET A C 1
ATOM 844 O O . MET A 1 110 ? -14.287 -14.698 27.538 1.00 96.25 110 MET A O 1
ATOM 848 N N . ALA A 1 111 ? -12.894 -16.000 28.701 1.00 97.19 111 ALA A N 1
ATOM 849 C CA . ALA A 1 111 ? -12.831 -15.080 29.834 1.00 97.19 111 ALA A CA 1
ATOM 850 C C . ALA A 1 111 ? -12.369 -13.678 29.387 1.00 97.19 111 ALA A C 1
ATOM 852 O O . ALA A 1 111 ? -11.319 -13.537 28.739 1.00 97.19 111 ALA A O 1
ATOM 853 N N . ASN A 1 112 ? -13.149 -12.660 29.766 1.00 96.38 112 ASN A N 1
ATOM 854 C CA . ASN A 1 112 ? -12.948 -11.249 29.422 1.00 96.38 112 ASN A CA 1
ATOM 855 C C . ASN A 1 112 ? -12.922 -10.968 27.904 1.00 96.38 112 ASN A C 1
ATOM 857 O O . ASN A 1 112 ? -12.153 -10.114 27.460 1.00 96.38 112 ASN A O 1
ATOM 861 N N . ALA A 1 113 ? -13.728 -11.686 27.109 1.00 96.31 113 ALA A N 1
ATOM 862 C CA . ALA A 1 113 ? -13.796 -11.534 25.651 1.00 96.31 113 ALA A CA 1
ATOM 863 C C . ALA A 1 113 ? -13.993 -10.074 25.201 1.00 96.31 113 ALA A C 1
ATOM 865 O O . ALA A 1 113 ? -13.205 -9.582 24.397 1.00 96.31 113 ALA A O 1
ATOM 866 N N . GLU A 1 114 ? -14.960 -9.357 25.782 1.00 94.62 114 GLU A N 1
ATOM 867 C CA . GLU A 1 114 ? -15.243 -7.955 25.428 1.00 94.62 114 GLU A CA 1
ATOM 868 C C . GLU A 1 114 ? -14.049 -7.030 25.684 1.00 94.62 114 GLU A C 1
ATOM 870 O O . GLU A 1 114 ? -13.634 -6.271 24.809 1.00 94.62 114 GLU A O 1
ATOM 875 N N . ALA A 1 115 ? -13.422 -7.146 26.857 1.00 95.94 115 ALA A N 1
ATOM 876 C CA . ALA A 1 115 ? -12.249 -6.342 27.187 1.00 95.94 115 ALA A CA 1
ATOM 877 C C . ALA A 1 115 ? -11.071 -6.643 26.244 1.00 95.94 115 ALA A C 1
ATOM 879 O O . ALA A 1 115 ? -10.360 -5.732 25.824 1.00 95.94 115 ALA A O 1
ATOM 880 N N . LYS A 1 116 ? -10.865 -7.914 25.875 1.00 96.38 116 LYS A N 1
ATOM 881 C CA . LYS A 1 116 ? -9.831 -8.310 24.907 1.00 96.38 116 LYS A CA 1
ATOM 882 C C . LYS A 1 116 ? -10.120 -7.765 23.513 1.00 96.38 116 LYS A C 1
ATOM 884 O O . LYS A 1 116 ? -9.193 -7.289 22.865 1.00 96.38 116 LYS A O 1
ATOM 889 N N . LYS A 1 117 ? -11.382 -7.798 23.080 1.00 95.69 117 LYS A N 1
ATOM 890 C CA . LYS A 1 117 ? -11.818 -7.248 21.795 1.00 95.69 117 LYS A CA 1
ATOM 891 C C . LYS A 1 117 ? -11.540 -5.755 21.708 1.00 95.69 117 LYS A C 1
ATOM 893 O O . LYS A 1 117 ? -10.925 -5.310 20.743 1.00 95.69 117 LYS A O 1
ATOM 898 N N . GLU A 1 118 ? -11.900 -5.003 22.742 1.00 92.75 118 GLU A N 1
ATOM 899 C CA . GLU A 1 118 ? -11.658 -3.561 22.773 1.00 92.75 118 GLU A CA 1
ATOM 900 C C . GLU A 1 118 ? -10.165 -3.217 22.863 1.00 92.75 118 GLU A C 1
ATOM 902 O O . GLU A 1 118 ? -9.678 -2.325 22.167 1.00 92.75 118 GLU A O 1
ATOM 907 N N . ASN A 1 119 ? -9.401 -3.972 23.656 1.00 95.31 119 ASN A N 1
ATOM 908 C CA . ASN A 1 119 ? -7.952 -3.799 23.729 1.00 95.31 119 ASN A CA 1
ATOM 909 C C . ASN A 1 119 ? -7.272 -4.076 22.381 1.00 95.31 119 ASN A C 1
ATOM 911 O O . ASN A 1 119 ? -6.384 -3.320 21.989 1.00 95.31 119 ASN A O 1
ATOM 915 N N . LEU A 1 120 ? -7.690 -5.125 21.666 1.00 96.12 120 LEU A N 1
ATOM 916 C CA . LEU A 1 120 ? -7.129 -5.471 20.361 1.00 96.12 120 LEU A CA 1
ATOM 917 C C . LEU A 1 120 ? -7.507 -4.437 19.297 1.00 96.12 120 LEU A C 1
ATOM 919 O O . LEU A 1 120 ? -6.649 -4.032 18.518 1.00 96.12 120 LEU A O 1
ATOM 923 N N . ARG A 1 121 ? -8.750 -3.941 19.322 1.00 92.25 121 ARG A N 1
ATOM 924 C CA . ARG A 1 121 ? -9.194 -2.835 18.466 1.00 92.25 121 ARG A CA 1
ATOM 925 C C . ARG A 1 121 ? -8.327 -1.591 18.663 1.00 92.25 121 ARG A C 1
ATOM 927 O O . ARG A 1 121 ? -7.868 -1.014 17.680 1.00 92.25 121 ARG A O 1
ATOM 934 N N . ARG A 1 122 ? -8.060 -1.201 19.915 1.00 90.69 122 ARG A N 1
ATOM 935 C CA . ARG A 1 122 ? -7.185 -0.059 20.229 1.00 90.69 122 ARG A CA 1
ATOM 936 C C . ARG A 1 122 ? -5.749 -0.292 19.752 1.00 90.69 122 ARG A C 1
ATOM 938 O O . ARG A 1 122 ? -5.209 0.555 19.048 1.00 90.69 122 ARG A O 1
ATOM 945 N N . ALA A 1 123 ? -5.165 -1.451 20.059 1.00 94.25 123 ALA A N 1
ATOM 946 C CA . ALA A 1 123 ? -3.805 -1.791 19.634 1.00 94.25 123 ALA A CA 1
ATOM 947 C C . ALA A 1 123 ? -3.655 -1.796 18.102 1.00 94.25 123 ALA A C 1
ATOM 949 O O . ALA A 1 123 ? -2.648 -1.341 17.567 1.00 94.25 123 ALA A O 1
ATOM 950 N N . PHE A 1 124 ? -4.675 -2.266 17.379 1.00 91.75 124 PHE A N 1
ATOM 951 C CA . PHE A 1 124 ? -4.681 -2.259 15.919 1.00 91.75 124 PHE A CA 1
ATOM 952 C C . PHE A 1 124 ? -4.733 -0.838 15.343 1.00 91.75 124 PHE A C 1
ATOM 954 O O . PHE A 1 124 ? -4.020 -0.528 14.389 1.00 91.75 124 PHE A O 1
ATOM 961 N N . GLN A 1 125 ? -5.528 0.054 15.944 1.00 86.94 125 GLN A N 1
ATOM 962 C CA . GLN A 1 125 ? -5.569 1.465 15.549 1.00 86.94 125 GLN A CA 1
ATOM 963 C C . GLN A 1 125 ? -4.223 2.165 15.773 1.00 86.94 125 GLN A C 1
ATOM 965 O O . GLN A 1 125 ? -3.782 2.920 14.906 1.00 86.94 125 GLN A O 1
ATOM 970 N N . GLU A 1 126 ? -3.554 1.888 16.894 1.00 87.75 126 GLU A N 1
ATOM 971 C CA . GLU A 1 126 ? -2.209 2.400 17.187 1.00 87.75 126 GLU A CA 1
ATOM 972 C C . GLU A 1 126 ? -1.174 1.865 16.190 1.00 87.75 126 GLU A C 1
ATOM 974 O O . GLU A 1 126 ? -0.389 2.640 15.648 1.00 87.75 126 GLU A O 1
ATOM 979 N N . TYR A 1 127 ? -1.220 0.568 15.870 1.00 89.06 127 TYR A N 1
ATOM 980 C CA . TYR A 1 127 ? -0.344 -0.040 14.869 1.00 89.06 127 TYR A CA 1
ATOM 981 C C . TYR A 1 127 ? -0.510 0.604 13.485 1.00 89.06 127 TYR A C 1
ATOM 983 O O . TYR A 1 127 ? 0.477 0.990 12.858 1.00 89.06 127 TYR A O 1
ATOM 991 N N . ILE A 1 128 ? -1.752 0.779 13.016 1.00 88.00 128 ILE A N 1
ATOM 992 C CA . ILE A 1 128 ? -2.021 1.452 11.737 1.00 88.00 128 ILE A CA 1
ATOM 993 C C . ILE A 1 128 ? -1.497 2.886 11.761 1.00 88.00 128 ILE A C 1
ATOM 995 O O . ILE A 1 128 ? -0.906 3.327 10.779 1.00 88.00 128 ILE A O 1
ATOM 999 N N . ALA A 1 129 ? -1.712 3.624 12.853 1.00 85.50 129 ALA A N 1
ATOM 1000 C CA . ALA A 1 129 ? -1.216 4.990 12.977 1.00 85.50 129 ALA A CA 1
ATOM 1001 C C . ALA A 1 129 ? 0.319 5.044 12.945 1.00 85.50 129 ALA A C 1
ATOM 1003 O O . ALA A 1 129 ? 0.891 5.958 12.344 1.00 85.50 129 ALA A O 1
ATOM 1004 N N . GLU A 1 130 ? 0.984 4.054 13.544 1.00 85.25 130 GLU A N 1
ATOM 1005 C CA . GLU A 1 130 ? 2.438 4.011 13.616 1.00 85.25 130 GLU A CA 1
ATOM 1006 C C . GLU A 1 130 ? 3.081 3.746 12.255 1.00 85.25 130 GLU A C 1
ATOM 1008 O O . GLU A 1 130 ? 4.003 4.467 11.869 1.00 85.25 130 GLU A O 1
ATOM 1013 N N . TYR A 1 131 ? 2.534 2.788 11.506 1.00 87.69 131 TYR A N 1
ATOM 1014 C CA . TYR A 1 131 ? 3.043 2.374 10.197 1.00 87.69 131 TYR A CA 1
ATOM 1015 C C . TYR A 1 131 ? 2.330 3.047 9.012 1.00 87.69 131 TYR A C 1
ATOM 1017 O O . TYR A 1 131 ? 2.402 2.584 7.872 1.00 87.69 131 TYR A O 1
ATOM 1025 N N . SER A 1 132 ? 1.618 4.148 9.264 1.00 89.25 132 SER A N 1
ATOM 1026 C CA . SER A 1 132 ? 0.904 4.877 8.220 1.00 89.25 132 SER A CA 1
ATOM 1027 C C . SER A 1 132 ? 1.855 5.704 7.361 1.00 89.25 132 SER A C 1
ATOM 1029 O O . SER A 1 132 ? 2.657 6.495 7.861 1.00 89.25 132 SER A O 1
ATOM 1031 N N . VAL A 1 133 ? 1.655 5.637 6.042 1.00 93.38 133 VAL A N 1
ATOM 1032 C CA . VAL A 1 133 ? 2.339 6.483 5.048 1.00 93.38 133 VAL A CA 1
ATOM 1033 C C . VAL A 1 133 ? 2.141 7.979 5.286 1.00 93.38 133 VAL A C 1
ATOM 1035 O O . VAL A 1 133 ? 2.850 8.793 4.705 1.00 93.38 133 VAL A O 1
ATOM 1038 N N . CYS A 1 134 ? 1.209 8.373 6.152 1.00 92.44 134 CYS A N 1
ATOM 1039 C CA . CYS A 1 134 ? 0.903 9.768 6.434 1.00 92.44 134 CYS A CA 1
ATOM 1040 C C . CYS A 1 134 ? 2.058 10.579 7.036 1.00 92.44 134 CYS A C 1
ATOM 1042 O O . CYS A 1 134 ? 2.045 11.809 6.988 1.00 92.44 134 CYS A O 1
ATOM 1044 N N . LYS A 1 135 ? 3.059 9.890 7.595 1.00 90.94 135 LYS A N 1
ATOM 1045 C CA . LYS A 1 135 ? 4.292 10.487 8.121 1.00 90.94 135 LYS A CA 1
ATOM 1046 C C . LYS A 1 135 ? 5.313 10.801 7.013 1.00 90.94 135 LYS A C 1
ATOM 1048 O O . LYS A 1 135 ? 6.304 11.478 7.268 1.00 90.94 135 LYS A O 1
ATOM 1053 N N . CYS A 1 136 ? 5.080 10.321 5.791 1.00 93.00 136 CYS A N 1
ATOM 1054 C CA . CYS A 1 136 ? 5.996 10.444 4.663 1.00 93.00 136 CYS A CA 1
ATOM 1055 C C . CYS A 1 136 ? 5.725 11.684 3.798 1.00 93.00 136 CYS A C 1
ATOM 1057 O O . CYS A 1 136 ? 4.593 12.168 3.686 1.00 93.00 136 CYS A O 1
ATOM 1059 N N . GLN A 1 137 ? 6.770 12.170 3.124 1.00 92.81 137 GLN A N 1
ATOM 1060 C CA . GLN A 1 137 ? 6.626 13.161 2.054 1.00 92.81 137 GLN A CA 1
ATOM 1061 C C . GLN A 1 137 ? 6.048 12.513 0.786 1.00 92.81 137 GLN A C 1
ATOM 1063 O O . GLN A 1 137 ? 6.258 11.317 0.569 1.00 92.81 137 GLN A O 1
ATOM 1068 N N . PRO A 1 138 ? 5.306 13.267 -0.042 1.00 94.75 138 PRO A N 1
ATOM 1069 C CA . PRO A 1 138 ? 4.770 12.736 -1.285 1.00 94.75 138 PRO A CA 1
ATOM 1070 C C . PRO A 1 138 ? 5.875 12.480 -2.319 1.00 94.75 138 PRO A C 1
ATOM 1072 O O . PRO A 1 138 ? 6.887 13.182 -2.365 1.00 94.75 138 PRO A O 1
ATOM 1075 N N . CYS A 1 139 ? 5.651 11.487 -3.176 1.00 94.56 139 CYS A N 1
ATOM 1076 C CA . CYS A 1 139 ? 6.530 11.175 -4.298 1.00 94.56 139 CYS A CA 1
ATOM 1077 C C . CYS A 1 139 ? 6.172 12.035 -5.515 1.00 94.56 139 CYS A C 1
ATOM 1079 O O . CYS A 1 139 ? 5.015 12.411 -5.707 1.00 94.56 139 CYS A O 1
ATOM 1081 N N . LYS A 1 140 ? 7.154 12.329 -6.368 1.00 93.81 140 LYS A N 1
ATOM 1082 C CA . LYS A 1 140 ? 6.927 13.065 -7.614 1.00 93.81 140 LYS A CA 1
ATOM 1083 C C . LYS A 1 140 ? 6.392 12.154 -8.711 1.00 93.81 140 LYS A C 1
ATOM 1085 O O . LYS A 1 140 ? 6.491 10.931 -8.641 1.00 93.81 140 LYS A O 1
ATOM 1090 N N . ASN A 1 141 ? 5.858 12.779 -9.756 1.00 93.06 141 ASN A N 1
ATOM 1091 C CA . ASN A 1 141 ? 5.572 12.151 -11.046 1.00 93.06 141 ASN A CA 1
ATOM 1092 C C . ASN A 1 141 ? 4.657 10.920 -10.955 1.00 93.06 141 ASN A C 1
ATOM 1094 O O . ASN A 1 141 ? 4.852 9.938 -11.667 1.00 93.06 141 ASN A O 1
ATOM 1098 N N . GLY A 1 142 ? 3.660 10.973 -10.068 1.00 90.50 142 GLY A N 1
ATOM 1099 C CA . GLY A 1 142 ? 2.707 9.881 -9.852 1.00 90.50 142 GLY A CA 1
ATOM 1100 C C . GLY A 1 142 ? 3.281 8.691 -9.078 1.00 90.50 142 GLY A C 1
ATOM 1101 O O . GLY A 1 142 ? 2.709 7.604 -9.117 1.00 90.50 142 GLY A O 1
ATOM 1102 N N . GLY A 1 143 ? 4.418 8.868 -8.397 1.00 92.44 143 GLY A N 1
ATOM 1103 C CA . GLY A 1 143 ? 4.970 7.860 -7.500 1.00 92.44 143 GLY A CA 1
ATOM 1104 C C . GLY A 1 143 ? 4.038 7.545 -6.332 1.00 92.44 143 GLY A C 1
ATOM 1105 O O . GLY A 1 143 ? 3.384 8.427 -5.779 1.00 92.44 143 GLY A O 1
ATOM 1106 N N . THR A 1 144 ? 4.000 6.275 -5.936 1.00 92.44 144 THR A N 1
ATOM 1107 C CA . THR A 1 144 ? 3.236 5.827 -4.766 1.00 92.44 144 THR A CA 1
ATOM 1108 C C . THR A 1 144 ? 4.156 5.745 -3.558 1.00 92.44 144 THR A C 1
ATOM 1110 O O . THR A 1 144 ? 5.142 5.010 -3.572 1.00 92.44 144 THR A O 1
ATOM 1113 N N . VAL A 1 145 ? 3.834 6.488 -2.503 1.00 92.88 145 VAL A N 1
ATOM 1114 C CA . VAL A 1 145 ? 4.581 6.440 -1.243 1.00 92.88 145 VAL A CA 1
ATOM 1115 C C . VAL A 1 145 ? 4.203 5.200 -0.434 1.00 92.88 145 VAL A C 1
ATOM 1117 O O . VAL A 1 145 ? 3.029 4.850 -0.321 1.00 92.88 145 VAL A O 1
ATOM 1120 N N . MET A 1 146 ? 5.200 4.541 0.148 1.00 91.75 146 MET A N 1
ATOM 1121 C CA . MET A 1 146 ? 5.032 3.385 1.023 1.00 91.75 146 MET A CA 1
ATOM 1122 C C . MET A 1 146 ? 5.903 3.516 2.267 1.00 91.75 146 MET A C 1
ATOM 1124 O O . MET A 1 146 ? 6.959 4.142 2.228 1.00 91.75 146 MET A O 1
ATOM 1128 N N . MET A 1 147 ? 5.474 2.884 3.358 1.00 89.12 147 MET A N 1
ATOM 1129 C CA . MET A 1 147 ? 6.272 2.741 4.570 1.00 89.12 147 MET A CA 1
ATOM 1130 C C . MET A 1 147 ? 6.703 1.285 4.711 1.00 89.12 147 MET A C 1
ATOM 1132 O O . MET A 1 147 ? 5.862 0.396 4.835 1.00 89.12 147 MET A O 1
ATOM 1136 N N . VAL A 1 148 ? 8.010 1.039 4.684 1.00 88.44 148 VAL A N 1
ATOM 1137 C CA . VAL A 1 148 ? 8.590 -0.302 4.808 1.00 88.44 148 VAL A CA 1
ATOM 1138 C C . VAL A 1 148 ? 9.674 -0.236 5.870 1.00 88.44 148 VAL A C 1
ATOM 1140 O O . VAL A 1 148 ? 10.585 0.575 5.771 1.00 88.44 148 VAL A O 1
ATOM 1143 N N . ASN A 1 149 ? 9.562 -1.061 6.914 1.00 83.12 149 ASN A N 1
ATOM 1144 C CA . ASN A 1 149 ? 10.528 -1.117 8.021 1.00 83.12 149 ASN A CA 1
ATOM 1145 C C . ASN A 1 149 ? 10.818 0.243 8.696 1.00 83.12 149 ASN A C 1
ATOM 1147 O O . ASN A 1 149 ? 11.909 0.459 9.211 1.00 83.12 149 ASN A O 1
ATOM 1151 N N . GLY A 1 150 ? 9.838 1.153 8.713 1.00 81.69 150 GLY A N 1
ATOM 1152 C CA . GLY A 1 150 ? 9.982 2.494 9.294 1.00 81.69 150 GLY A CA 1
ATOM 1153 C C . GLY A 1 150 ? 10.591 3.537 8.352 1.00 81.69 150 GLY A C 1
ATOM 1154 O O . GLY A 1 150 ? 10.712 4.697 8.735 1.00 81.69 150 GLY A O 1
ATOM 1155 N N . GLU A 1 151 ? 10.918 3.162 7.116 1.00 87.62 151 GLU A N 1
ATOM 1156 C CA . GLU A 1 151 ? 11.432 4.067 6.091 1.00 87.62 151 GLU A CA 1
ATOM 1157 C C . GLU A 1 151 ? 10.365 4.378 5.039 1.00 87.62 151 GLU A C 1
ATOM 1159 O O . GLU A 1 151 ? 9.555 3.526 4.662 1.00 87.62 151 GLU A O 1
ATOM 1164 N N . CYS A 1 152 ? 10.370 5.620 4.557 1.00 90.81 152 CYS A N 1
ATOM 1165 C CA . CYS A 1 152 ? 9.501 6.066 3.475 1.00 90.81 152 CYS A CA 1
ATOM 1166 C C . CYS A 1 152 ? 10.169 5.783 2.127 1.00 90.81 152 CYS A C 1
ATOM 1168 O O . CYS A 1 152 ? 11.232 6.328 1.837 1.00 90.81 152 CYS A O 1
ATOM 1170 N N . ILE A 1 153 ? 9.527 4.964 1.297 1.00 93.19 153 ILE A N 1
ATOM 1171 C CA . ILE A 1 153 ? 10.026 4.552 -0.017 1.00 93.19 153 ILE A CA 1
ATOM 1172 C C . ILE A 1 153 ? 9.021 4.972 -1.087 1.00 93.19 153 ILE A C 1
ATOM 1174 O O . ILE A 1 153 ? 7.814 4.792 -0.922 1.00 93.19 153 ILE A O 1
ATOM 1178 N N . CYS A 1 154 ? 9.518 5.502 -2.203 1.00 93.94 154 CYS A N 1
ATOM 1179 C CA . CYS A 1 154 ? 8.700 5.815 -3.366 1.00 93.94 154 CYS A CA 1
ATOM 1180 C C . CYS A 1 154 ? 8.738 4.683 -4.394 1.00 93.94 154 CYS A C 1
ATOM 1182 O O . CYS A 1 154 ? 9.789 4.353 -4.941 1.00 93.94 154 CYS A O 1
ATOM 1184 N N . LEU A 1 155 ? 7.570 4.121 -4.703 1.00 93.44 155 LEU A N 1
ATOM 1185 C CA . LEU A 1 155 ? 7.394 3.271 -5.873 1.00 93.44 155 LEU A CA 1
ATOM 1186 C C . LEU A 1 155 ? 7.189 4.137 -7.105 1.00 93.44 155 LEU A C 1
ATOM 1188 O O . LEU A 1 155 ? 6.151 4.787 -7.259 1.00 93.44 155 LEU A O 1
ATOM 1192 N N . CYS A 1 156 ? 8.178 4.122 -7.989 1.00 91.94 156 CYS A N 1
ATOM 1193 C CA . CYS A 1 156 ? 8.139 4.922 -9.200 1.00 91.94 156 CYS A CA 1
ATOM 1194 C C . CYS A 1 156 ? 7.371 4.231 -10.324 1.00 91.94 156 CYS A C 1
ATOM 1196 O O . CYS A 1 156 ? 7.552 3.027 -10.541 1.00 91.94 156 CYS A O 1
ATOM 1198 N N . PRO A 1 157 ? 6.571 4.985 -11.102 1.00 91.31 157 PRO A N 1
ATOM 1199 C CA . PRO A 1 157 ? 6.034 4.480 -12.352 1.00 91.31 157 PRO A CA 1
ATOM 1200 C C . PRO A 1 157 ? 7.165 4.072 -13.295 1.00 91.31 157 PRO A C 1
ATOM 1202 O O . PRO A 1 157 ? 8.314 4.502 -13.159 1.00 91.31 157 PRO A O 1
ATOM 1205 N N . ALA A 1 158 ? 6.835 3.249 -14.288 1.00 87.75 158 ALA A N 1
ATOM 1206 C CA . ALA A 1 158 ? 7.824 2.618 -15.157 1.00 87.75 158 ALA A CA 1
ATOM 1207 C C . ALA A 1 158 ? 8.785 3.611 -15.837 1.00 87.75 158 ALA A C 1
ATOM 1209 O O . ALA A 1 158 ? 9.915 3.228 -16.130 1.00 87.75 158 ALA A O 1
ATOM 1210 N N . GLN A 1 159 ? 8.366 4.860 -16.047 1.00 89.69 159 GLN A N 1
ATOM 1211 C CA . GLN A 1 159 ? 9.105 5.909 -16.749 1.00 89.69 159 GLN A CA 1
ATOM 1212 C C . GLN A 1 159 ? 10.062 6.712 -15.853 1.00 89.69 159 GLN A C 1
ATOM 1214 O O . GLN A 1 159 ? 10.926 7.410 -16.382 1.00 89.69 159 GLN A O 1
ATOM 1219 N N . PHE A 1 160 ? 9.938 6.619 -14.523 1.00 91.25 160 PHE A N 1
ATOM 1220 C CA . PHE A 1 160 ? 10.658 7.478 -13.575 1.00 91.25 160 PHE A CA 1
ATOM 1221 C C . PHE A 1 160 ? 11.587 6.690 -12.642 1.00 91.25 160 PHE A C 1
ATOM 1223 O O . PHE A 1 160 ? 11.360 5.516 -12.351 1.00 91.25 160 PHE A O 1
ATOM 1230 N N . LYS A 1 161 ? 12.649 7.341 -12.168 1.00 90.00 161 LYS A N 1
ATOM 1231 C CA . LYS A 1 161 ? 13.644 6.833 -11.214 1.00 90.00 161 LYS A CA 1
ATOM 1232 C C . LYS A 1 161 ? 14.067 7.935 -10.237 1.00 90.00 161 LYS A C 1
ATOM 1234 O O . LYS A 1 161 ? 13.618 9.075 -10.341 1.00 90.00 161 LYS A O 1
ATOM 1239 N N . GLY A 1 162 ? 14.956 7.581 -9.315 1.00 90.50 162 GLY A N 1
ATOM 1240 C CA . GLY A 1 162 ? 15.385 8.453 -8.223 1.00 90.50 162 GLY A CA 1
ATOM 1241 C C . GLY A 1 162 ? 14.625 8.152 -6.935 1.00 90.50 162 GLY A C 1
ATOM 1242 O O . GLY A 1 162 ? 13.642 7.412 -6.940 1.00 90.50 162 GLY A O 1
ATOM 1243 N N . TRP A 1 163 ? 15.103 8.710 -5.825 1.00 90.88 163 TRP A N 1
ATOM 1244 C CA . TRP A 1 163 ? 14.580 8.426 -4.484 1.00 90.88 163 TRP A CA 1
ATOM 1245 C C . TRP A 1 163 ? 13.129 8.873 -4.298 1.00 90.88 163 TRP A C 1
ATOM 1247 O O . TRP A 1 163 ? 12.393 8.267 -3.525 1.00 90.88 163 TRP A O 1
ATOM 1257 N N . ALA A 1 164 ? 12.714 9.915 -5.021 1.00 93.12 164 ALA A N 1
ATOM 1258 C CA . ALA A 1 164 ? 11.365 10.463 -4.990 1.00 93.12 164 ALA A CA 1
ATOM 1259 C C . ALA A 1 164 ? 10.690 10.417 -6.370 1.00 93.12 164 ALA A C 1
ATOM 1261 O O . ALA A 1 164 ? 9.716 11.137 -6.592 1.00 93.12 164 ALA A O 1
ATOM 1262 N N . CYS A 1 165 ? 11.189 9.586 -7.293 1.00 94.50 165 CYS A N 1
ATOM 1263 C CA . CYS A 1 165 ? 10.711 9.482 -8.678 1.00 94.50 165 CYS A CA 1
ATOM 1264 C C . CYS A 1 165 ? 10.857 10.781 -9.483 1.00 94.50 165 CYS A C 1
ATOM 1266 O O . CYS A 1 165 ? 10.068 11.074 -10.381 1.00 94.50 165 CYS A O 1
ATOM 1268 N N . GLU A 1 166 ? 11.862 11.584 -9.144 1.00 92.06 166 GLU A N 1
ATOM 1269 C CA . GLU A 1 166 ? 12.080 12.916 -9.693 1.00 92.06 166 GLU A CA 1
ATOM 1270 C C . GLU A 1 166 ? 12.772 12.927 -11.060 1.00 92.06 166 GLU A C 1
ATOM 1272 O O . GLU A 1 166 ? 12.791 13.965 -11.714 1.00 92.06 166 GLU A O 1
ATOM 1277 N N . GLN A 1 167 ? 13.325 11.795 -11.497 1.00 91.06 167 GLN A N 1
ATOM 1278 C CA . GLN A 1 167 ? 14.129 11.696 -12.714 1.00 91.06 167 GLN A CA 1
ATOM 1279 C C . GLN A 1 167 ? 13.428 10.820 -13.748 1.00 91.06 167 GLN A C 1
ATOM 1281 O O . GLN A 1 167 ? 12.837 9.799 -13.402 1.00 91.06 167 GLN A O 1
ATOM 1286 N N . LEU A 1 168 ? 13.543 11.155 -15.032 1.00 89.94 168 LEU A N 1
ATOM 1287 C CA . LEU A 1 168 ? 13.173 10.233 -16.105 1.00 89.94 168 LEU A CA 1
ATOM 1288 C C . LEU A 1 168 ? 14.206 9.111 -16.216 1.00 89.94 168 LEU A C 1
ATOM 1290 O O . LEU A 1 168 ? 15.406 9.323 -16.032 1.00 89.94 168 LEU A O 1
ATOM 1294 N N . LYS A 1 169 ? 13.747 7.902 -16.541 1.00 87.44 169 LYS A N 1
ATOM 1295 C CA . LYS A 1 169 ? 14.660 6.795 -16.847 1.00 87.44 169 LYS A CA 1
ATOM 1296 C C . LYS A 1 169 ? 15.402 7.016 -18.156 1.00 87.44 169 LYS A C 1
ATOM 1298 O O . LYS A 1 169 ? 16.596 6.741 -18.196 1.00 87.44 169 LYS A O 1
ATOM 1303 N N . ASP A 1 170 ? 14.696 7.538 -19.155 1.00 85.31 170 ASP A N 1
ATOM 1304 C CA . ASP A 1 170 ? 15.176 7.751 -20.517 1.00 85.31 170 ASP A CA 1
ATOM 1305 C C . ASP A 1 170 ? 14.781 9.169 -20.993 1.00 85.31 170 ASP A C 1
ATOM 1307 O O . ASP A 1 170 ? 13.601 9.536 -20.887 1.00 85.31 170 ASP A O 1
ATOM 1311 N N . PRO A 1 171 ? 15.725 9.976 -21.517 1.00 84.44 171 PRO A N 1
ATOM 1312 C CA . PRO A 1 171 ? 15.452 11.297 -22.092 1.00 84.44 171 PRO A CA 1
ATOM 1313 C C . PRO A 1 171 ? 14.381 11.319 -23.199 1.00 84.44 171 PRO A C 1
ATOM 1315 O O . PRO A 1 171 ? 13.738 12.345 -23.419 1.00 84.44 171 PRO A O 1
ATOM 1318 N N . MET A 1 172 ? 14.132 10.204 -23.887 1.00 86.44 172 MET A N 1
ATOM 1319 C CA . MET A 1 172 ? 13.091 10.093 -24.917 1.00 86.44 172 MET A CA 1
ATOM 1320 C C . MET A 1 172 ? 11.666 10.073 -24.330 1.00 86.44 172 MET A C 1
ATOM 1322 O O . MET A 1 172 ? 10.683 10.277 -25.047 1.00 86.44 172 MET A O 1
ATOM 1326 N N . LEU A 1 173 ? 11.523 9.899 -23.011 1.00 85.75 173 LEU A N 1
ATOM 1327 C CA . LEU A 1 173 ? 10.236 9.849 -22.304 1.00 85.75 173 LEU A CA 1
ATOM 1328 C C . LEU A 1 173 ? 9.750 11.218 -21.790 1.00 85.75 173 LEU A C 1
ATOM 1330 O O . LEU A 1 173 ? 8.805 11.276 -21.009 1.00 85.75 173 LEU A O 1
ATOM 1334 N N . THR A 1 174 ? 10.322 12.331 -22.256 1.00 86.00 174 THR A N 1
ATOM 1335 C CA . THR A 1 174 ? 9.954 13.710 -21.838 1.00 86.00 174 THR A CA 1
ATOM 1336 C C . THR A 1 174 ? 8.475 14.071 -21.996 1.00 86.00 174 THR A C 1
ATOM 1338 O O . THR A 1 174 ? 7.976 14.996 -21.351 1.00 86.00 174 THR A O 1
ATOM 1341 N N . HIS A 1 175 ? 7.731 13.370 -22.853 1.00 85.19 175 HIS A N 1
ATOM 1342 C CA . HIS A 1 175 ? 6.284 13.558 -22.945 1.00 85.19 175 HIS A CA 1
ATOM 1343 C C . HIS A 1 175 ? 5.552 13.065 -21.685 1.00 85.19 175 HIS A C 1
ATOM 1345 O O . HIS A 1 175 ? 4.591 13.709 -21.270 1.00 85.19 175 HIS A O 1
ATOM 1351 N N . TYR A 1 176 ? 6.038 12.001 -21.031 1.00 84.81 176 TYR A N 1
ATOM 1352 C CA . TYR A 1 176 ? 5.445 11.472 -19.801 1.00 84.81 176 TYR A CA 1
ATOM 1353 C C . TYR A 1 176 ? 5.609 12.417 -18.617 1.00 84.81 176 TYR A C 1
ATOM 1355 O O . TYR A 1 176 ? 4.683 12.538 -17.822 1.00 84.81 176 TYR A O 1
ATOM 1363 N N . GLU A 1 177 ? 6.736 13.123 -18.520 1.00 80.69 177 GLU A N 1
ATOM 1364 C CA . GLU A 1 177 ? 6.968 14.121 -17.468 1.00 80.69 177 GLU A CA 1
ATOM 1365 C C . GLU A 1 177 ? 5.914 15.234 -17.502 1.00 80.69 177 GLU A C 1
ATOM 1367 O O . GLU A 1 177 ? 5.362 15.605 -16.470 1.00 80.69 177 GLU A O 1
ATOM 1372 N N . ARG A 1 178 ? 5.544 15.701 -18.702 1.00 78.88 178 ARG A N 1
ATOM 1373 C CA . ARG A 1 178 ? 4.503 16.728 -18.879 1.00 78.88 178 ARG A CA 1
ATOM 1374 C C . ARG A 1 178 ? 3.096 16.244 -18.537 1.00 78.88 178 ARG A C 1
ATOM 1376 O O . ARG A 1 178 ? 2.249 17.058 -18.185 1.00 78.88 178 ARG A O 1
ATOM 1383 N N . THR A 1 179 ? 2.837 14.947 -18.662 1.00 84.00 179 THR A N 1
ATOM 1384 C CA . THR A 1 179 ? 1.524 14.347 -18.376 1.00 84.00 179 THR A CA 1
ATOM 1385 C C . THR A 1 179 ? 1.432 13.715 -16.991 1.00 84.00 179 THR A C 1
ATOM 1387 O O . THR A 1 179 ? 0.361 13.243 -16.613 1.00 84.00 179 THR A O 1
ATOM 1390 N N . ALA A 1 180 ? 2.537 13.657 -16.245 1.00 85.75 180 ALA A N 1
ATOM 1391 C CA . ALA A 1 180 ? 2.574 12.990 -14.957 1.00 85.75 180 ALA A CA 1
ATOM 1392 C C . ALA A 1 180 ? 1.694 13.738 -13.952 1.00 85.75 180 ALA A C 1
ATOM 1394 O O . ALA A 1 180 ? 1.974 14.876 -13.565 1.00 85.75 180 ALA A O 1
ATOM 1395 N N . VAL A 1 181 ? 0.622 13.076 -13.520 1.00 87.38 181 VAL A N 1
ATOM 1396 C CA . VAL A 1 181 ? -0.264 13.602 -12.484 1.00 87.38 181 VAL A CA 1
ATOM 1397 C C . VAL A 1 181 ? 0.493 13.596 -11.162 1.00 87.38 181 VAL A C 1
ATOM 1399 O O . VAL A 1 181 ? 1.000 12.564 -10.727 1.00 87.38 181 VAL A O 1
ATOM 1402 N N . GLN A 1 182 ? 0.574 14.759 -10.523 1.00 91.62 182 GLN A N 1
ATOM 1403 C CA . GLN A 1 182 ? 1.157 14.873 -9.194 1.00 91.62 182 GLN A CA 1
ATOM 1404 C C . GLN A 1 182 ? 0.082 14.521 -8.160 1.00 91.62 182 GLN A C 1
ATOM 1406 O O . GLN A 1 182 ? -0.963 15.172 -8.090 1.00 91.62 182 GLN A O 1
ATOM 1411 N N . GLU A 1 183 ? 0.330 13.493 -7.354 1.00 91.88 183 GLU A N 1
ATOM 1412 C CA . GLU A 1 183 ? -0.579 13.075 -6.288 1.00 91.88 183 GLU A CA 1
ATOM 1413 C C . GLU A 1 183 ? 0.029 13.426 -4.930 1.00 91.88 183 GLU A C 1
ATOM 1415 O O . GLU A 1 183 ? 1.152 13.043 -4.609 1.00 91.88 183 GLU A O 1
ATOM 1420 N N . GLY A 1 184 ? -0.710 14.204 -4.141 1.00 92.81 184 GLY A N 1
ATOM 1421 C CA . GLY A 1 184 ? -0.332 14.520 -2.770 1.00 92.81 184 GLY A CA 1
ATOM 1422 C C . GLY A 1 184 ? -0.504 13.311 -1.858 1.00 92.81 184 GLY A C 1
ATOM 1423 O O . GLY A 1 184 ? -1.293 12.405 -2.130 1.00 92.81 184 GLY A O 1
ATOM 1424 N N . ASN A 1 185 ? 0.197 13.330 -0.730 1.00 92.50 185 ASN A N 1
ATOM 1425 C CA . ASN A 1 185 ? 0.038 12.330 0.315 1.00 92.50 185 ASN A CA 1
ATOM 1426 C C . ASN A 1 185 ? -0.880 12.874 1.410 1.00 92.50 185 ASN A C 1
ATOM 1428 O O . ASN A 1 185 ? -0.790 14.039 1.793 1.00 92.50 185 ASN A O 1
ATOM 1432 N N . TRP A 1 186 ? -1.757 12.039 1.953 1.00 93.69 186 TRP A N 1
ATOM 1433 C CA . TRP A 1 186 ? -2.558 12.451 3.098 1.00 93.69 186 TRP A CA 1
ATOM 1434 C C . TRP A 1 186 ? -1.679 12.566 4.339 1.00 93.69 186 TRP A C 1
ATOM 1436 O O . TRP A 1 186 ? -1.022 11.606 4.720 1.00 93.69 186 TRP A O 1
ATOM 1446 N N . GLY A 1 187 ? -1.720 13.715 5.008 1.00 93.44 187 GLY A N 1
ATOM 1447 C CA . GLY A 1 187 ? -1.186 13.865 6.355 1.00 93.44 187 GLY A CA 1
ATOM 1448 C C . GLY A 1 187 ? -1.951 13.004 7.358 1.00 93.44 187 GLY A C 1
ATOM 1449 O O . GLY A 1 187 ? -3.033 12.477 7.071 1.00 93.44 187 GLY A O 1
ATOM 1450 N N . CYS A 1 188 ? -1.365 12.825 8.541 1.00 92.62 188 CYS A N 1
ATOM 1451 C CA . CYS A 1 188 ? -1.942 11.935 9.538 1.00 92.62 188 CYS A CA 1
ATOM 1452 C C . CYS A 1 188 ? -3.294 12.447 10.023 1.00 92.62 188 CYS A C 1
ATOM 1454 O O . CYS A 1 188 ? -3.509 13.651 10.164 1.00 92.62 188 CYS A O 1
ATOM 1456 N N . TRP A 1 189 ? -4.205 11.506 10.269 1.00 91.88 189 TRP A N 1
ATOM 1457 C CA . TRP A 1 189 ? -5.459 11.813 10.936 1.00 91.88 189 TRP A CA 1
ATOM 1458 C C . TRP A 1 189 ? -5.180 12.379 12.327 1.00 91.88 189 TRP A C 1
ATOM 1460 O O . TRP A 1 189 ? -4.316 11.874 13.046 1.00 91.88 189 TRP A O 1
ATOM 1470 N N . THR A 1 190 ? -5.941 13.396 12.720 1.00 91.75 190 THR A N 1
ATOM 1471 C CA . THR A 1 190 ? -5.991 13.832 14.114 1.00 91.75 190 THR A CA 1
ATOM 1472 C C . THR A 1 190 ? -6.544 12.715 14.995 1.00 91.75 190 THR A C 1
ATOM 1474 O O . THR A 1 190 ? -7.243 11.809 14.526 1.00 91.75 190 THR A O 1
ATOM 1477 N N . SER A 1 191 ? -6.307 12.825 16.302 1.00 88.06 191 SER A N 1
ATOM 1478 C CA . SER A 1 191 ? -7.084 12.064 17.278 1.00 88.06 191 SER A CA 1
ATOM 1479 C C . SER A 1 191 ? -8.579 12.298 17.059 1.00 88.06 191 SER A C 1
ATOM 1481 O O . SER A 1 191 ? -8.998 13.383 16.638 1.00 88.06 191 SER A O 1
ATOM 1483 N N . TRP A 1 192 ? -9.379 11.274 17.351 1.00 89.12 192 TRP A N 1
ATOM 1484 C CA . TRP A 1 192 ? -10.830 11.412 17.396 1.00 89.12 192 TRP A CA 1
ATOM 1485 C C . TRP A 1 192 ? -11.234 12.506 18.389 1.00 89.12 192 TRP A C 1
ATOM 1487 O O . TRP A 1 192 ? -10.655 12.617 19.471 1.00 89.12 192 TRP A O 1
ATOM 1497 N N . SER A 1 193 ? -12.246 13.294 18.027 1.00 93.00 193 SER A N 1
ATOM 1498 C CA . SER A 1 193 ? -12.892 14.231 18.944 1.00 93.00 193 SER A CA 1
ATOM 1499 C C . SER A 1 193 ? -13.531 13.502 20.131 1.00 93.00 193 SER A C 1
ATOM 1501 O O . SER A 1 193 ? -13.775 12.292 20.085 1.00 93.00 193 SER A O 1
ATOM 1503 N N . SER A 1 194 ? -13.884 14.251 21.180 1.00 93.00 194 SER A N 1
ATOM 1504 C CA . SER A 1 194 ? -14.795 13.735 22.204 1.00 93.00 194 SER A CA 1
ATOM 1505 C C . SER A 1 194 ? -16.120 13.302 21.573 1.00 93.00 194 SER A C 1
ATOM 1507 O O . SER A 1 194 ? -16.542 13.867 20.560 1.00 93.00 194 SER A O 1
ATOM 1509 N N . CYS A 1 195 ? -16.772 12.310 22.180 1.00 93.50 195 CYS A N 1
ATOM 1510 C CA . CYS A 1 195 ? -18.084 11.865 21.733 1.00 93.50 195 CYS A CA 1
ATOM 1511 C C . CYS A 1 195 ? -19.134 12.936 22.053 1.00 93.50 195 CYS A C 1
ATOM 1513 O O . CYS A 1 195 ? -19.301 13.325 23.210 1.00 93.50 195 CYS A O 1
ATOM 1515 N N . THR A 1 196 ? -19.825 13.416 21.026 1.00 93.94 196 THR A N 1
ATOM 1516 C CA . THR A 1 196 ? -20.884 14.426 21.115 1.00 93.94 196 THR A CA 1
ATOM 1517 C C . THR A 1 196 ? -22.096 13.896 20.369 1.00 93.94 196 THR A C 1
ATOM 1519 O O . THR A 1 196 ? -21.985 13.588 19.185 1.00 93.94 196 THR A O 1
ATOM 1522 N N . GLU A 1 197 ? -23.234 13.753 21.053 1.00 93.38 197 GLU A N 1
ATOM 1523 C CA . GLU A 1 197 ? -24.482 13.245 20.450 1.00 93.38 197 GLU A CA 1
ATOM 1524 C C . GLU A 1 197 ? -24.325 11.881 19.737 1.00 93.38 197 GLU A C 1
ATOM 1526 O O . GLU A 1 197 ? -24.920 11.632 18.690 1.00 93.38 197 GLU A O 1
ATOM 1531 N N . GLY A 1 198 ? -23.491 10.989 20.287 1.00 91.56 198 GLY A N 1
ATOM 1532 C CA . GLY A 1 198 ? -23.222 9.660 19.716 1.00 91.56 198 GLY A CA 1
ATOM 1533 C C . GLY A 1 198 ? -22.360 9.670 18.445 1.00 91.56 198 GLY A C 1
ATOM 1534 O O . GLY A 1 198 ? -22.325 8.706 17.679 1.00 91.56 198 GLY A O 1
ATOM 1535 N N . ARG A 1 199 ? -21.687 10.790 18.160 1.00 94.25 199 ARG A N 1
ATOM 1536 C CA . ARG A 1 199 ? -20.763 10.917 17.032 1.00 94.25 199 ARG A CA 1
ATOM 1537 C C . ARG A 1 199 ? -19.429 11.484 17.472 1.00 94.25 199 ARG A C 1
ATOM 1539 O O . ARG A 1 199 ? -19.331 12.324 18.365 1.00 94.25 199 ARG A O 1
ATOM 1546 N N . ARG A 1 200 ? -18.394 11.043 16.771 1.00 93.75 200 ARG A N 1
ATOM 1547 C CA . ARG A 1 200 ? -17.042 11.589 16.843 1.00 93.75 200 ARG A CA 1
ATOM 1548 C C . ARG A 1 200 ? -16.534 11.860 15.437 1.00 93.75 200 ARG A C 1
ATOM 1550 O O . ARG A 1 200 ? -16.962 11.224 14.474 1.00 93.75 200 ARG A O 1
ATOM 1557 N N . SER A 1 201 ? -15.616 12.809 15.317 1.00 94.88 201 SER A N 1
ATOM 1558 C CA . SER A 1 201 ? -15.006 13.168 14.039 1.00 94.88 201 SER A CA 1
ATOM 1559 C C . SER A 1 201 ? -13.495 13.307 14.159 1.00 94.88 201 SER A C 1
ATOM 1561 O O . SER A 1 201 ? -12.957 13.504 15.251 1.00 94.88 201 SER A O 1
ATOM 1563 N N . ARG A 1 202 ? -12.807 13.169 13.030 1.00 93.12 202 ARG A N 1
ATOM 1564 C CA . ARG A 1 202 ? -11.372 13.428 12.887 1.00 93.12 202 ARG A CA 1
ATOM 1565 C C . ARG A 1 202 ? -11.101 14.059 11.532 1.00 93.12 202 ARG A C 1
ATOM 1567 O O . ARG A 1 202 ? -11.879 13.885 10.592 1.00 93.12 202 ARG A O 1
ATOM 1574 N N . THR A 1 203 ? -9.996 14.781 11.427 1.00 96.00 203 THR A N 1
ATOM 1575 C CA . THR A 1 203 ? -9.610 15.487 10.203 1.00 96.00 203 THR A CA 1
ATOM 1576 C C . THR A 1 203 ? -8.186 15.140 9.793 1.00 96.00 203 THR A C 1
ATOM 1578 O O . THR A 1 203 ? -7.390 14.643 10.589 1.00 96.00 203 THR A O 1
ATOM 1581 N N . ARG A 1 204 ? -7.868 15.363 8.520 1.00 94.69 204 ARG A N 1
ATOM 1582 C CA . ARG A 1 204 ? -6.517 15.256 7.967 1.00 94.69 204 ARG A CA 1
ATOM 1583 C C . ARG A 1 204 ? -6.297 16.334 6.916 1.00 94.69 204 ARG A C 1
ATOM 1585 O O . ARG A 1 204 ? -7.242 16.799 6.278 1.00 94.69 204 ARG A O 1
ATOM 1592 N N . SER A 1 205 ? -5.035 16.671 6.694 1.00 95.56 205 SER A N 1
ATOM 1593 C CA . SER A 1 205 ? -4.626 17.669 5.703 1.00 95.56 205 SER A CA 1
ATOM 1594 C C . SER A 1 205 ? -3.929 17.000 4.525 1.00 95.56 205 SER A C 1
ATOM 1596 O O . SER A 1 205 ? -3.201 16.029 4.709 1.00 95.56 205 SER A O 1
ATOM 1598 N N . CYS A 1 206 ? -4.135 17.508 3.313 1.00 95.31 206 CYS A N 1
ATOM 1599 C CA . CYS A 1 206 ? -3.414 17.028 2.136 1.00 95.31 206 CYS A CA 1
ATOM 1600 C C . CYS A 1 206 ? -2.002 17.634 2.107 1.00 95.31 206 CYS A C 1
ATOM 1602 O O . CYS A 1 206 ? -1.859 18.855 2.100 1.00 95.31 206 CYS A O 1
ATOM 1604 N N . ASN A 1 207 ? -0.969 16.789 2.105 1.00 94.44 207 ASN A N 1
ATOM 1605 C CA . ASN A 1 207 ? 0.425 17.193 1.963 1.00 94.44 207 ASN A CA 1
ATOM 1606 C C . ASN A 1 207 ? 0.836 17.138 0.484 1.00 94.44 207 ASN A C 1
ATOM 1608 O O . ASN A 1 207 ? 0.952 16.065 -0.110 1.00 94.44 207 ASN A O 1
ATOM 1612 N N . THR A 1 208 ? 1.094 18.308 -0.094 1.00 94.62 208 THR A N 1
ATOM 1613 C CA . THR A 1 208 ? 1.555 18.476 -1.481 1.00 94.62 208 THR A CA 1
ATOM 1614 C C . THR A 1 208 ? 2.951 19.094 -1.545 1.00 94.62 208 THR A C 1
ATOM 1616 O O . THR A 1 208 ? 3.334 19.666 -2.567 1.00 94.62 208 THR A O 1
ATOM 1619 N N . ASN A 1 209 ? 3.712 19.040 -0.449 1.00 92.94 209 ASN A N 1
ATOM 1620 C CA . ASN A 1 209 ? 5.028 19.662 -0.370 1.00 92.94 209 ASN A CA 1
ATOM 1621 C C . ASN A 1 209 ? 5.963 19.095 -1.443 1.00 92.94 209 ASN A C 1
ATOM 1623 O O . ASN A 1 209 ? 6.107 17.886 -1.588 1.00 92.94 209 ASN A O 1
ATOM 1627 N N . GLY A 1 210 ? 6.605 19.986 -2.200 1.00 88.56 210 GLY A N 1
ATOM 1628 C CA . GLY A 1 210 ? 7.503 19.600 -3.291 1.00 88.56 210 GLY A CA 1
ATOM 1629 C C . GLY A 1 210 ? 6.805 19.185 -4.592 1.00 88.56 210 GLY A C 1
ATOM 1630 O O . GLY A 1 210 ? 7.505 18.819 -5.539 1.00 88.56 210 GLY A O 1
ATOM 1631 N N . LEU A 1 211 ? 5.470 19.273 -4.667 1.00 92.06 211 LEU A N 1
ATOM 1632 C CA . LEU A 1 211 ? 4.681 18.972 -5.862 1.00 92.06 211 LEU A CA 1
ATOM 1633 C C . LEU A 1 211 ? 4.043 20.229 -6.461 1.00 92.06 211 LEU A C 1
ATOM 1635 O O . LEU A 1 211 ? 3.379 21.000 -5.769 1.00 92.06 211 LEU A O 1
ATOM 1639 N N . SER A 1 212 ? 4.164 20.391 -7.777 1.00 87.38 212 SER A N 1
ATOM 1640 C CA . SER A 1 212 ? 3.467 21.445 -8.520 1.00 87.38 212 SER A CA 1
ATOM 1641 C C . SER A 1 212 ? 2.074 20.963 -8.928 1.00 87.38 212 SER A C 1
ATOM 1643 O O . SER A 1 212 ? 1.952 20.084 -9.775 1.00 87.38 212 SER A O 1
ATOM 1645 N N . GLY A 1 213 ? 1.021 21.527 -8.327 1.00 87.06 213 GLY A N 1
ATOM 1646 C CA . GLY A 1 213 ? -0.371 21.178 -8.653 1.00 87.06 213 GLY A CA 1
ATOM 1647 C C . GLY A 1 213 ? -0.846 19.830 -8.097 1.00 87.06 213 GLY A C 1
ATOM 1648 O O . GLY A 1 213 ? -1.810 19.267 -8.609 1.00 87.06 213 GLY A O 1
ATOM 1649 N N . GLY A 1 214 ? -0.171 19.302 -7.070 1.00 89.31 214 GLY A N 1
ATOM 1650 C CA . GLY A 1 214 ? -0.545 18.038 -6.437 1.00 89.31 214 GLY A CA 1
ATOM 1651 C C . GLY A 1 214 ? -1.917 18.088 -5.761 1.00 89.31 214 GLY A C 1
ATOM 1652 O O . GLY A 1 214 ? -2.299 19.110 -5.195 1.00 89.31 214 GLY A O 1
ATOM 1653 N N . THR A 1 215 ? -2.654 16.976 -5.787 1.00 93.00 215 THR A N 1
ATOM 1654 C CA . THR A 1 215 ? -3.940 16.837 -5.076 1.00 93.00 215 THR A CA 1
ATOM 1655 C C . THR A 1 215 ? -4.057 15.474 -4.404 1.00 93.00 215 THR A C 1
ATOM 1657 O O . THR A 1 215 ? -3.458 14.503 -4.861 1.00 93.00 215 THR A O 1
ATOM 1660 N N . CYS A 1 216 ? -4.821 15.390 -3.314 1.00 93.00 216 CYS A N 1
ATOM 1661 C CA . CYS A 1 216 ? -5.102 14.127 -2.637 1.00 93.00 216 CYS A CA 1
ATOM 1662 C C . CYS A 1 216 ? -6.513 13.647 -2.978 1.00 93.00 216 CYS A C 1
ATOM 1664 O O . CYS A 1 216 ? -7.473 14.416 -2.918 1.00 93.00 216 CYS A O 1
ATOM 1666 N N . LYS A 1 217 ? -6.658 12.355 -3.281 1.00 90.31 217 LYS A N 1
ATOM 1667 C CA . LYS A 1 217 ? -7.964 11.726 -3.510 1.00 90.31 217 LYS A CA 1
ATOM 1668 C C . LYS A 1 217 ? -8.563 11.248 -2.185 1.00 90.31 217 LYS A C 1
ATOM 1670 O O . LYS A 1 217 ? -7.910 10.532 -1.426 1.00 90.31 217 LYS A O 1
ATOM 1675 N N . GLY A 1 218 ? -9.811 11.626 -1.912 1.00 90.62 218 GLY A N 1
ATOM 1676 C CA . GLY A 1 218 ? -10.573 11.208 -0.728 1.00 90.62 218 GLY A CA 1
ATOM 1677 C C . GLY A 1 218 ? -10.995 12.364 0.181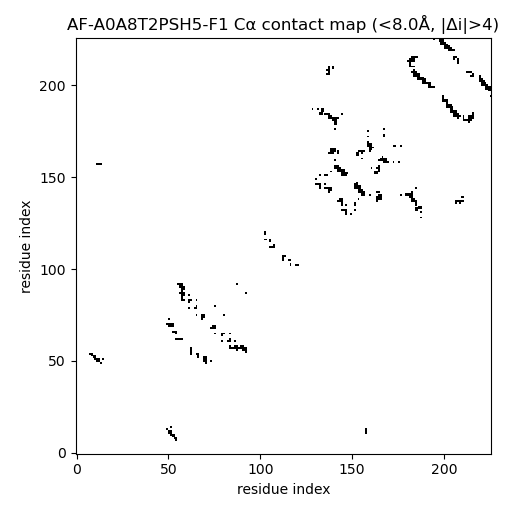 1.00 90.62 218 GLY A C 1
ATOM 1678 O O . GLY A 1 218 ? -10.776 13.531 -0.129 1.00 90.62 218 GLY A O 1
ATOM 1679 N N . SER A 1 219 ? -11.617 12.029 1.311 1.00 93.25 219 SER A N 1
ATOM 1680 C CA . SER A 1 219 ? -12.180 13.019 2.239 1.00 93.25 219 SER A CA 1
ATOM 1681 C C . SER A 1 219 ? -11.137 13.584 3.203 1.00 93.25 219 SER A C 1
ATOM 1683 O O . SER A 1 219 ? -10.245 12.862 3.658 1.00 93.25 219 SER A O 1
ATOM 1685 N N . THR A 1 220 ? -11.282 14.863 3.552 1.00 95.75 220 THR A N 1
ATOM 1686 C CA . THR A 1 220 ? -10.505 15.560 4.596 1.00 95.75 220 THR A CA 1
ATOM 1687 C C . THR A 1 220 ? -11.028 15.297 6.007 1.00 95.75 220 THR A C 1
ATOM 1689 O O . THR A 1 220 ? -10.291 15.467 6.975 1.00 95.75 220 THR A O 1
ATOM 1692 N N . THR A 1 221 ? -12.279 14.858 6.123 1.00 95.56 221 THR A N 1
ATOM 1693 C CA . THR A 1 221 ? -12.963 14.592 7.389 1.00 95.56 221 THR A CA 1
ATOM 1694 C C . THR A 1 221 ? -13.521 13.179 7.379 1.00 95.56 221 THR A C 1
ATOM 1696 O O . THR A 1 221 ? -13.981 12.696 6.343 1.00 95.56 221 THR A O 1
ATOM 1699 N N . ASP A 1 222 ? -13.481 12.541 8.541 1.00 94.31 222 ASP A N 1
ATOM 1700 C CA . ASP A 1 222 ? -14.074 11.237 8.802 1.00 94.31 222 ASP A CA 1
ATOM 1701 C C . ASP A 1 222 ? -14.940 11.316 10.066 1.00 94.31 222 ASP A C 1
ATOM 1703 O O . ASP A 1 222 ? -14.631 12.068 10.998 1.00 94.31 222 ASP A O 1
ATOM 1707 N N . SER A 1 223 ? -16.041 10.572 10.080 1.00 93.19 223 SER A N 1
ATOM 1708 C CA . SER A 1 223 ? -17.020 10.579 11.166 1.00 93.19 223 SER A CA 1
ATOM 1709 C C . SER A 1 223 ? -17.464 9.164 11.477 1.00 93.19 223 SER A C 1
ATOM 1711 O O . SER A 1 223 ? -17.821 8.422 10.564 1.00 93.19 223 SER A O 1
ATOM 1713 N N . ASP A 1 224 ? -17.511 8.835 12.759 1.00 88.50 224 ASP A N 1
ATOM 1714 C CA . ASP A 1 224 ? -17.853 7.503 13.244 1.00 88.50 224 ASP A CA 1
ATOM 1715 C C . ASP A 1 224 ? -18.811 7.601 14.435 1.00 88.50 224 ASP A C 1
ATOM 1717 O O . ASP A 1 224 ? -18.923 8.655 15.078 1.00 88.50 224 ASP A O 1
ATOM 1721 N N . TYR A 1 225 ? -19.504 6.502 14.715 1.00 88.38 225 TYR A N 1
ATOM 1722 C CA . TYR A 1 225 ? -20.351 6.392 15.892 1.00 88.38 225 TYR A CA 1
ATOM 1723 C C . TYR A 1 225 ? -19.519 6.082 17.135 1.00 88.38 225 TYR A C 1
ATOM 1725 O O . TYR A 1 225 ? -18.492 5.399 17.100 1.00 88.38 225 TYR A O 1
ATOM 1733 N N . CYS A 1 226 ? -20.001 6.628 18.237 1.00 82.38 226 CYS A N 1
ATOM 1734 C CA . CYS A 1 226 ? -19.618 6.342 19.604 1.00 82.38 226 CYS A CA 1
ATOM 1735 C C . CYS A 1 226 ? -20.909 6.388 20.443 1.00 82.38 226 CYS A C 1
ATOM 1737 O O . CYS A 1 226 ? -20.848 5.915 21.587 1.00 82.38 226 CYS A O 1
#

Secondary structure (DSSP, 8-state):
-------------------------------PPPP--------TT-S-S-------SS-HHHHHHHHHHHHHHS---HHHHHHHHHHTTTS----------GGGGS-TTSTTHHHHHHHHHHHHHHHHHHT-GGGSPPPSTTPEEEEETTEEEEE--TTEESTTS-EESSGGGHHHHHH---BPEEPPPPPPPPPBTTEEEEE--EE-TT-SS-B--S-SEEEEE-

Sequence (226 aa):
METTTVEISLMKMSVMKSHVDHAERMTWSYLKWPEGQDMGMDDDGALIHEVVASVRGGLPEAIAALKTKIENTGVMDVDTYVKWAKTLGNAPLLIHSQPEGIENLIPLTMANAEAKKENLRRAFQEYIAEYSVCKCQPCKNGGTVMMVNGECICLCPAQFKGWACEQLKDPMLTHYERTAVQEGNWGCWTSWSSCTEGRRSRTRSCNTNGLSGGTCKGSTTDSDYC

Organism: NCBI:txid121402